Protein AF-A0A938SB78-F1 (afdb_monomer_lite)

Foldseek 3Di:
DDDPDPDDPDDDDDDPVVVVVVVVVVVVVVVVVVVCVVVVVDWPDDPPPDTDDDDDDPDPVLVVQLVVLVVQLVVLVVVCVVVLQPDQDDPVRVVVSLVSNLVSQLSNVLSVQCNDPLGLLVLLLLLVQCVNHQLLVVLVVDPDPVCCVVCVVVCLVVGRPVSNPDPNVSNVLLNVQLVVCVVPVVVLVVQQVVCPPHSLNNVVSQVVSCVVVVHDDDSSSSSSSSVSSSVVSSVVSVVSVVVVVVVDVVVPPSRD

Radius of gyration: 23.79 Å; chains: 1; bounding box: 77×47×57 Å

Secondary structure (DSSP, 8-state):
-PPP-------PPPPHHHHHHHHHHHHHHHHHHHHHHHTTSS-SEETTTEE--------GGGTHHHHHHHHHHHHHHHHHHHHHTTS---HHHHHHHHHHHHHHHHHHHHHHHHTSTTTTHHHHHHHH-TTT-HHHHHHHT-S-HHHHHHTHHHHGGGS-GGGGSS-SHHHHHHHHHHHHHHH-HHHHHHHHHHHTTSTT--HHHHHHHHHHHT-PPPHHHHHHHHHHHHHHHHHHHTTHHHHHHHHHHHHGGGG-

pLDDT: mean 88.18, std 10.15, range [37.97, 98.38]

Sequence (256 aa):
MSTPDSGSDRAPKPSRRSAWAFVLACVVLTLLVLALIATNRIRLGVPGEWVWEYLPTERWEEIWSPALALAVFLALAWFINRHVQRAAATRAETVAILVGVFFAHWLMQMNVGYLGKLGLHDFAAITITPWSNGYYADAISTPSVTRLLQRYPDLMPTLQPHSRTHPPGPILFYWSFNAFYERFPSAAEWALSALHGSSFDPAGPVAKVEEVMNYTFTPAQKAGAWTASISLPLAFGLTLFPLYYLARRLAGPLLA

Structure (mmCIF, N/CA/C/O backbone):
data_AF-A0A938SB78-F1
#
_entry.id   AF-A0A938SB78-F1
#
loop_
_atom_site.group_PDB
_atom_site.id
_atom_site.type_symbol
_atom_site.label_atom_id
_atom_site.label_alt_id
_atom_site.label_comp_id
_atom_site.label_asym_id
_atom_site.label_entity_id
_atom_site.label_seq_id
_atom_site.pdbx_PDB_ins_code
_atom_site.Cartn_x
_atom_site.Cartn_y
_atom_site.Cartn_z
_atom_site.occupancy
_atom_site.B_iso_or_equiv
_atom_site.auth_seq_id
_atom_site.auth_comp_id
_atom_site.auth_asym_id
_atom_site.auth_atom_id
_atom_site.pdbx_PDB_model_num
ATOM 1 N N . MET A 1 1 ? -56.753 18.616 13.818 1.00 57.50 1 MET A N 1
ATOM 2 C CA . MET A 1 1 ? -55.693 17.872 13.106 1.00 57.50 1 MET A CA 1
ATOM 3 C C . MET A 1 1 ? -54.730 17.334 14.146 1.00 57.50 1 MET A C 1
ATOM 5 O O . MET A 1 1 ? -53.945 18.094 14.692 1.00 57.50 1 MET A O 1
ATOM 9 N N . SER A 1 2 ? -54.887 16.065 14.505 1.00 58.38 2 SER A N 1
ATOM 10 C CA . SER A 1 2 ? -54.048 15.337 15.458 1.00 58.38 2 SER A CA 1
ATOM 11 C C . SER A 1 2 ? -52.765 14.890 14.757 1.00 58.38 2 SER A C 1
ATOM 13 O O . SER A 1 2 ? -52.820 14.184 13.753 1.00 58.38 2 SER A O 1
ATOM 15 N N . THR A 1 3 ? -51.613 15.332 15.257 1.00 59.72 3 THR A N 1
ATOM 16 C CA . THR A 1 3 ? -50.298 14.827 14.847 1.00 59.72 3 THR A CA 1
ATOM 17 C C . THR A 1 3 ? -50.208 13.338 15.184 1.00 59.72 3 THR A C 1
ATOM 19 O O . THR A 1 3 ? -50.480 12.991 16.336 1.00 59.72 3 THR A O 1
ATOM 22 N N . PRO A 1 4 ? -49.862 12.456 14.228 1.00 63.66 4 PRO A N 1
ATOM 23 C CA . PRO A 1 4 ? -49.689 11.044 14.521 1.00 63.66 4 PRO A CA 1
ATOM 24 C C . PRO A 1 4 ? -48.547 10.890 15.521 1.00 63.66 4 PRO A C 1
ATOM 26 O O . PRO A 1 4 ? -47.427 11.350 15.293 1.00 63.66 4 PRO A O 1
ATOM 29 N N . ASP A 1 5 ? -48.887 10.279 16.647 1.00 62.19 5 ASP A N 1
ATOM 30 C CA . ASP A 1 5 ? -47.976 9.891 17.706 1.00 62.19 5 ASP A CA 1
ATOM 31 C C . ASP A 1 5 ? -46.940 8.934 17.099 1.00 62.19 5 ASP A C 1
ATOM 33 O O . ASP A 1 5 ? -47.239 7.780 16.795 1.00 62.19 5 ASP A O 1
ATOM 37 N N . SER A 1 6 ? -45.724 9.423 16.833 1.00 64.12 6 SER A N 1
ATOM 38 C CA . SER A 1 6 ? -44.617 8.640 16.258 1.00 64.12 6 SER A CA 1
ATOM 39 C C . SER A 1 6 ? -43.985 7.711 17.306 1.00 64.12 6 SER A C 1
ATOM 41 O O . SER A 1 6 ? -42.761 7.573 17.402 1.00 64.12 6 SER A O 1
ATOM 43 N N . GLY A 1 7 ? -44.835 7.135 18.154 1.00 57.91 7 GLY A N 1
ATOM 44 C CA . GLY A 1 7 ? -44.499 6.315 19.295 1.00 57.91 7 GLY A CA 1
ATOM 45 C C . GLY A 1 7 ? -43.883 4.982 18.888 1.00 57.91 7 GLY A C 1
ATOM 46 O O . GLY A 1 7 ? -44.557 4.080 18.410 1.00 57.91 7 GLY A O 1
ATOM 47 N N . SER A 1 8 ? -42.614 4.825 19.254 1.00 57.72 8 SER A N 1
ATOM 48 C CA . SER A 1 8 ? -42.073 3.597 19.859 1.00 57.72 8 SER A CA 1
ATOM 49 C C . SER A 1 8 ? -41.599 2.403 19.020 1.00 57.72 8 SER A C 1
ATOM 51 O O . SER A 1 8 ? -41.111 1.460 19.635 1.00 57.72 8 SER A O 1
ATOM 53 N N . ASP A 1 9 ? -41.520 2.453 17.690 1.00 64.81 9 ASP A N 1
ATOM 54 C CA . ASP A 1 9 ? -40.852 1.376 16.918 1.00 64.81 9 ASP A CA 1
ATOM 55 C C . ASP A 1 9 ? -39.310 1.480 16.928 1.00 64.81 9 ASP A C 1
ATOM 57 O O . ASP A 1 9 ? -38.615 1.327 15.922 1.00 64.81 9 ASP A O 1
ATOM 61 N N . ARG A 1 10 ? -38.717 1.754 18.096 1.00 68.81 10 ARG A N 1
ATOM 62 C CA . ARG A 1 10 ? -37.268 1.602 18.273 1.00 68.81 10 ARG A CA 1
ATOM 63 C C . ARG A 1 10 ? -36.989 0.164 18.673 1.00 68.81 10 ARG A C 1
ATOM 65 O O . ARG A 1 10 ? -37.300 -0.236 19.792 1.00 68.81 10 ARG A O 1
ATOM 72 N N . ALA A 1 11 ? -36.365 -0.583 17.763 1.00 73.31 11 ALA A N 1
ATOM 73 C CA . ALA A 1 11 ? -35.900 -1.939 18.022 1.00 73.31 11 ALA A CA 1
ATOM 74 C C . ALA A 1 11 ? -35.170 -2.021 19.382 1.00 73.31 11 ALA A C 1
ATOM 76 O O . ALA A 1 11 ? -34.365 -1.132 19.704 1.00 73.31 11 ALA A O 1
ATOM 77 N N . PRO A 1 12 ? -35.441 -3.057 20.196 1.00 75.75 12 PRO A N 1
ATOM 78 C CA . PRO A 1 12 ? -34.839 -3.191 21.514 1.00 75.75 12 PRO A CA 1
ATOM 79 C C . PRO A 1 12 ? -33.313 -3.228 21.396 1.00 75.75 12 PRO A C 1
ATOM 81 O O . PRO A 1 12 ? -32.750 -3.975 20.593 1.00 75.75 12 PRO A O 1
ATOM 84 N N . LYS A 1 13 ? -32.627 -2.411 22.206 1.00 76.56 13 LYS A N 1
ATOM 85 C CA . LYS A 1 13 ? -31.160 -2.410 22.243 1.00 76.56 13 LYS A CA 1
ATOM 86 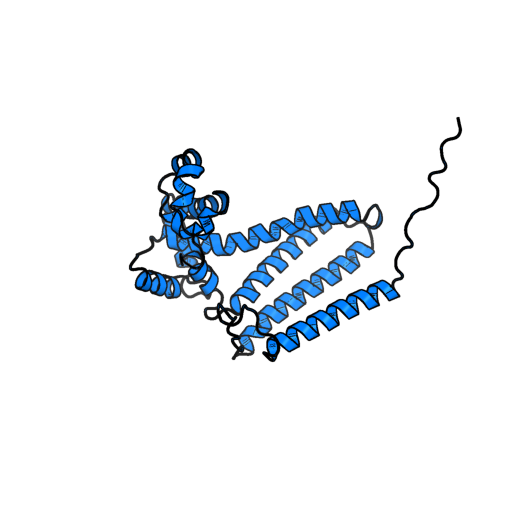C C . LYS A 1 13 ? -30.673 -3.796 22.688 1.00 76.56 13 LYS A C 1
ATOM 88 O O . LYS A 1 13 ? -31.150 -4.292 23.712 1.00 76.56 13 LYS A O 1
ATOM 93 N N . PRO A 1 14 ? -29.715 -4.417 21.978 1.00 74.56 14 PRO A N 1
ATOM 94 C CA . PRO A 1 14 ? -29.173 -5.703 22.387 1.00 74.56 14 PRO A CA 1
ATOM 95 C C . PRO A 1 14 ? -28.554 -5.597 23.783 1.00 74.56 14 PRO A C 1
ATOM 97 O O . PRO A 1 14 ? -27.869 -4.628 24.116 1.00 74.56 14 PRO A O 1
ATOM 100 N N . SER A 1 15 ? -28.792 -6.613 24.611 1.00 86.62 15 SER A N 1
ATOM 101 C CA . SER A 1 15 ? -28.192 -6.690 25.941 1.00 86.62 15 SER A CA 1
ATOM 102 C C . SER A 1 15 ? -26.659 -6.745 25.850 1.00 86.62 15 SER A C 1
ATOM 104 O O . SER A 1 15 ? -26.089 -7.314 24.917 1.00 86.62 15 SER A O 1
ATOM 106 N N . ARG A 1 16 ? -25.953 -6.233 26.867 1.00 81.62 16 ARG A N 1
ATOM 107 C CA . ARG A 1 16 ? -24.483 -6.345 26.943 1.00 81.62 16 ARG A CA 1
ATOM 108 C C . ARG A 1 16 ? -24.013 -7.805 26.843 1.00 81.62 16 ARG A C 1
ATOM 110 O O . ARG A 1 16 ? -22.972 -8.070 26.256 1.00 81.62 16 ARG A O 1
ATOM 117 N N . ARG A 1 17 ? -24.796 -8.751 27.379 1.00 86.94 17 ARG A N 1
ATOM 118 C CA . ARG A 1 17 ? -24.514 -10.194 27.310 1.00 86.94 17 ARG A CA 1
ATOM 119 C C . ARG A 1 17 ? -24.591 -10.727 25.880 1.00 86.94 17 ARG A C 1
ATOM 121 O O . ARG A 1 17 ? -23.682 -11.435 25.468 1.00 86.94 17 ARG A O 1
ATOM 128 N N . SER A 1 18 ? -25.620 -10.356 25.117 1.00 82.12 18 SER A N 1
ATOM 129 C CA . SER A 1 18 ? -25.761 -10.790 23.721 1.00 82.12 18 SER A CA 1
ATOM 130 C C . SER A 1 18 ? -24.689 -10.176 22.817 1.00 82.12 18 SER A C 1
ATOM 132 O O . SER A 1 18 ? -24.169 -10.868 21.950 1.00 82.12 18 SER A O 1
ATOM 134 N N . ALA A 1 19 ? -24.284 -8.925 23.067 1.00 76.75 19 ALA A N 1
ATOM 135 C CA . ALA A 1 19 ? -23.158 -8.309 22.363 1.00 76.75 19 ALA A CA 1
ATOM 136 C C . ALA A 1 19 ? -21.832 -9.053 22.622 1.00 76.75 19 ALA A C 1
ATOM 138 O O . ALA A 1 19 ? -21.102 -9.354 21.682 1.00 76.75 19 ALA A O 1
ATOM 139 N N . TRP A 1 20 ? -21.536 -9.412 23.878 1.00 83.06 20 TRP A N 1
ATOM 140 C CA . TRP A 1 20 ? -20.334 -10.189 24.206 1.00 83.06 20 TRP A CA 1
ATOM 141 C C . TRP A 1 20 ? -20.373 -11.618 23.675 1.00 83.06 20 TRP A C 1
ATOM 143 O O . TRP A 1 20 ? -19.354 -12.099 23.191 1.00 83.06 20 TRP A O 1
ATOM 153 N N . ALA A 1 21 ? -21.527 -12.285 23.734 1.00 88.06 21 ALA A N 1
ATOM 154 C CA . ALA A 1 21 ? -21.695 -13.612 23.151 1.00 88.06 21 ALA A CA 1
ATOM 155 C C . ALA A 1 21 ? -21.428 -13.589 21.639 1.00 88.06 21 ALA A C 1
ATOM 157 O O . ALA A 1 21 ? -20.733 -14.461 21.129 1.00 88.06 21 ALA A O 1
ATOM 158 N N . PHE A 1 22 ? -21.910 -12.554 20.944 1.00 81.06 22 PHE A N 1
ATOM 159 C CA . PHE A 1 22 ? -21.632 -12.351 19.526 1.00 81.06 22 PHE A CA 1
ATOM 160 C C . PHE A 1 22 ? -20.138 -12.129 19.253 1.00 81.06 22 PHE A C 1
ATOM 162 O O . PHE A 1 22 ? -19.564 -12.820 18.418 1.00 81.06 22 PHE A O 1
ATOM 169 N N . VAL A 1 23 ? -19.480 -11.224 19.989 1.00 81.94 23 VAL A N 1
ATOM 170 C CA . VAL A 1 23 ? -18.033 -10.981 19.837 1.00 81.94 23 VAL A CA 1
ATOM 171 C C . VAL A 1 23 ? -17.229 -12.255 20.098 1.00 81.94 23 VAL A C 1
ATOM 173 O O . VAL A 1 23 ? -16.351 -12.591 19.307 1.00 81.94 23 VAL A O 1
ATOM 176 N N . LEU A 1 24 ? -17.545 -12.991 21.167 1.00 88.12 24 LEU A N 1
ATOM 177 C CA . LEU A 1 24 ? -16.888 -14.256 21.486 1.00 88.12 24 LEU A CA 1
ATOM 178 C C . LEU A 1 24 ? -17.090 -15.286 20.371 1.00 88.12 24 LEU A C 1
ATOM 180 O O . LEU A 1 24 ? -16.124 -15.926 19.967 1.00 88.12 24 LEU A O 1
ATOM 184 N N . ALA A 1 25 ? -18.309 -15.414 19.841 1.00 90.31 25 ALA A N 1
ATOM 185 C CA . ALA A 1 25 ? -18.594 -16.306 18.722 1.00 90.31 25 ALA A CA 1
ATOM 186 C C . ALA A 1 25 ? -17.764 -15.938 17.480 1.00 90.31 25 ALA A C 1
ATOM 188 O O . ALA A 1 25 ? -17.157 -16.820 16.878 1.00 90.31 25 ALA A O 1
ATOM 189 N N . CYS A 1 26 ? -17.660 -14.648 17.142 1.00 85.25 26 CYS A N 1
ATOM 190 C CA . CYS A 1 26 ? -16.823 -14.170 16.039 1.00 85.25 26 CYS A CA 1
ATOM 191 C C . CYS A 1 26 ? -15.337 -14.484 16.258 1.00 85.25 26 CYS A C 1
ATOM 193 O O . CYS A 1 26 ? -14.670 -14.949 15.334 1.00 85.25 26 CYS A O 1
ATOM 195 N N . VAL A 1 27 ? -14.814 -14.270 17.470 1.00 86.81 27 VAL A N 1
ATOM 196 C CA . VAL A 1 27 ? -13.419 -14.592 17.816 1.00 86.81 27 VAL A CA 1
ATOM 197 C C . VAL A 1 27 ? -13.164 -16.093 17.698 1.00 86.81 27 VAL A C 1
ATOM 199 O O . VAL A 1 27 ? -12.221 -16.493 17.023 1.00 86.81 27 VAL A O 1
ATOM 202 N N . VAL A 1 28 ? -14.016 -16.928 18.298 1.00 92.19 28 VAL A N 1
ATOM 203 C CA . VAL A 1 28 ? -13.878 -18.392 18.250 1.00 92.19 28 VAL A CA 1
ATOM 204 C C . VAL A 1 28 ? -13.944 -18.898 16.813 1.00 92.19 28 VAL A C 1
ATOM 206 O O . VAL A 1 28 ? -13.098 -19.693 16.414 1.00 92.19 28 VAL A O 1
ATOM 209 N N . LEU A 1 29 ? -14.899 -18.411 16.017 1.00 94.25 29 LEU A N 1
ATOM 210 C CA . LEU A 1 29 ? -15.022 -18.789 14.612 1.00 94.25 29 LEU A CA 1
ATOM 211 C C . LEU A 1 29 ? -13.786 -18.375 13.807 1.00 94.25 29 LEU A C 1
ATOM 213 O O . LEU A 1 29 ? -13.280 -19.165 13.016 1.00 94.25 29 LEU A O 1
ATOM 217 N N . THR A 1 30 ? -13.265 -17.170 14.044 1.00 89.31 30 THR A N 1
ATOM 218 C CA . THR A 1 30 ? -12.046 -16.683 13.384 1.00 89.31 30 THR A CA 1
ATOM 219 C C . THR A 1 30 ? -10.853 -17.568 13.733 1.00 89.31 30 THR A C 1
ATOM 221 O O . THR A 1 30 ? -10.153 -18.031 12.838 1.00 89.31 30 THR A O 1
ATOM 224 N N . LEU A 1 31 ? -10.650 -17.871 15.019 1.00 91.31 31 LEU A N 1
ATOM 225 C CA . LEU A 1 31 ? -9.573 -18.752 15.474 1.00 91.31 31 LEU A CA 1
ATOM 226 C C . LEU A 1 31 ? -9.713 -20.172 14.918 1.00 91.31 31 LEU A C 1
ATOM 228 O O . LEU A 1 31 ? -8.712 -20.769 14.536 1.00 91.31 31 LEU A O 1
ATOM 232 N N . LEU A 1 32 ? -10.937 -20.698 14.824 1.00 95.31 32 LEU A N 1
ATOM 233 C CA . LEU A 1 32 ? -11.198 -22.001 14.218 1.00 95.31 32 LEU A CA 1
ATOM 234 C C . LEU A 1 32 ? -10.815 -22.008 12.734 1.00 95.31 32 LEU A C 1
ATOM 236 O O . LEU A 1 32 ? -10.105 -22.908 12.297 1.00 95.31 32 LEU A O 1
ATOM 240 N N . VAL A 1 33 ? -11.236 -20.999 11.966 1.00 92.75 33 VAL A N 1
ATOM 241 C CA . VAL A 1 33 ? -10.873 -20.871 10.546 1.00 92.75 33 VAL A CA 1
ATOM 242 C C . VAL A 1 33 ? -9.358 -20.756 10.384 1.00 92.75 33 VAL A C 1
ATOM 244 O O . VAL A 1 33 ? -8.777 -21.480 9.578 1.00 92.75 33 VAL A O 1
ATOM 247 N N . LEU A 1 34 ? -8.701 -19.917 11.189 1.00 89.12 34 LEU A N 1
ATOM 248 C CA . LEU A 1 34 ? -7.244 -19.777 11.171 1.00 89.12 34 LEU A CA 1
ATOM 249 C C . LEU A 1 34 ? -6.539 -21.090 11.525 1.00 89.12 34 LEU A C 1
ATOM 251 O O . LEU A 1 34 ? -5.574 -21.446 10.860 1.00 89.12 34 LEU A O 1
ATOM 255 N N . ALA A 1 35 ? -7.032 -21.847 12.507 1.00 90.62 35 ALA A N 1
ATOM 256 C CA . ALA A 1 35 ? -6.478 -23.152 12.862 1.00 90.62 35 ALA A CA 1
ATOM 257 C C . ALA A 1 35 ? -6.651 -24.181 11.733 1.00 90.62 35 ALA A C 1
ATOM 259 O O . ALA A 1 35 ? -5.734 -24.951 11.452 1.00 90.62 35 ALA A O 1
ATOM 260 N N . LEU A 1 36 ? -7.799 -24.187 11.049 1.00 93.25 36 LEU A N 1
ATOM 261 C CA . LEU A 1 36 ? -8.044 -25.067 9.901 1.00 93.25 36 LEU A CA 1
ATOM 262 C C . LEU A 1 36 ? -7.136 -24.729 8.710 1.00 93.25 36 LEU A C 1
ATOM 264 O O . LEU A 1 36 ? -6.655 -25.640 8.036 1.00 93.25 36 LEU A O 1
ATOM 268 N N . ILE A 1 37 ? -6.867 -23.441 8.482 1.00 90.38 37 ILE A N 1
ATOM 269 C CA . ILE A 1 37 ? -5.906 -22.969 7.476 1.00 90.38 37 ILE A CA 1
ATOM 270 C C . ILE A 1 37 ? -4.478 -23.360 7.886 1.00 90.38 37 ILE A C 1
ATOM 272 O O . ILE A 1 37 ? -3.770 -23.995 7.111 1.00 90.38 37 ILE A O 1
ATOM 276 N N . ALA A 1 38 ? -4.074 -23.061 9.123 1.00 85.69 38 ALA A N 1
ATOM 277 C CA . ALA A 1 38 ? -2.732 -23.339 9.640 1.00 85.69 38 ALA A CA 1
ATOM 278 C C . ALA A 1 38 ? -2.396 -24.840 9.671 1.00 85.69 38 ALA A C 1
ATOM 280 O O . ALA A 1 38 ? -1.244 -25.226 9.510 1.00 85.69 38 ALA A O 1
ATOM 281 N N . THR A 1 39 ? -3.403 -25.701 9.842 1.00 89.06 39 THR A N 1
ATOM 282 C CA . THR A 1 39 ? -3.252 -27.167 9.797 1.00 89.06 39 THR A CA 1
ATOM 283 C C . THR A 1 39 ? -3.460 -27.757 8.399 1.00 89.06 39 THR A C 1
ATOM 285 O O . THR A 1 39 ? -3.534 -28.979 8.258 1.00 89.06 39 THR A O 1
ATOM 288 N N . ASN A 1 40 ? -3.562 -26.914 7.362 1.00 88.06 40 ASN A N 1
ATOM 289 C CA . ASN A 1 40 ? -3.762 -27.308 5.964 1.00 88.06 40 ASN A CA 1
ATOM 290 C C . ASN A 1 40 ? -5.004 -28.204 5.750 1.00 88.06 40 ASN A C 1
ATOM 292 O O . ASN A 1 40 ? -5.067 -28.996 4.807 1.00 88.06 40 ASN A O 1
ATOM 296 N N . ARG A 1 41 ? -5.996 -28.111 6.649 1.00 91.94 41 ARG A N 1
ATOM 297 C CA . ARG A 1 41 ? -7.292 -28.803 6.537 1.00 91.94 41 ARG A CA 1
ATOM 298 C C . ARG A 1 41 ? -8.205 -28.094 5.551 1.00 91.94 41 ARG A C 1
ATOM 300 O O . ARG A 1 41 ? -9.005 -28.743 4.886 1.00 91.94 41 ARG A O 1
ATOM 307 N N . ILE A 1 42 ? -8.052 -26.777 5.450 1.00 90.75 42 ILE A N 1
ATOM 308 C CA . ILE A 1 42 ? -8.628 -25.955 4.394 1.00 90.75 42 ILE A CA 1
ATOM 309 C C . ILE A 1 42 ? -7.467 -25.362 3.612 1.00 90.75 42 ILE A C 1
ATOM 311 O O . ILE A 1 42 ? -6.658 -24.630 4.174 1.00 90.75 42 ILE A O 1
ATOM 315 N N . ARG A 1 43 ? -7.412 -25.679 2.318 1.00 90.50 43 ARG A N 1
ATOM 316 C CA . ARG A 1 43 ? -6.505 -25.041 1.367 1.00 90.50 43 ARG A CA 1
ATOM 317 C C . ARG A 1 43 ? -7.198 -23.835 0.762 1.00 90.50 43 ARG A C 1
ATOM 319 O O . ARG A 1 43 ? -8.306 -23.955 0.248 1.00 90.50 43 ARG A O 1
ATOM 326 N N . LEU A 1 44 ? -6.549 -22.681 0.820 1.00 90.19 44 LEU A N 1
ATOM 327 C CA . LEU A 1 44 ? -7.031 -21.485 0.145 1.00 90.19 44 LEU A CA 1
ATOM 328 C C . LEU A 1 44 ? -6.711 -21.619 -1.347 1.00 90.19 44 LEU A C 1
ATOM 330 O O . LEU A 1 44 ? -5.543 -21.676 -1.724 1.00 90.19 44 LEU A O 1
ATOM 334 N N . GLY A 1 45 ? -7.741 -21.685 -2.184 1.00 91.38 45 GLY A N 1
ATOM 335 C CA . GLY A 1 45 ? -7.601 -21.745 -3.636 1.00 91.38 45 GLY A CA 1
ATOM 336 C C . GLY A 1 45 ? -8.637 -22.624 -4.316 1.00 91.38 45 GLY A C 1
ATOM 337 O O . GLY A 1 45 ? -9.570 -23.115 -3.680 1.00 91.38 45 GLY A O 1
ATOM 338 N N . VAL A 1 46 ? -8.460 -22.806 -5.619 1.00 92.50 46 VAL A N 1
ATOM 339 C CA . VAL A 1 46 ? -9.290 -23.655 -6.474 1.00 92.50 46 VAL A CA 1
ATOM 340 C C . VAL A 1 46 ? -8.454 -24.878 -6.872 1.00 92.50 46 VAL A C 1
ATOM 342 O O . VAL A 1 46 ? -7.499 -24.739 -7.643 1.00 92.50 46 VAL A O 1
ATOM 345 N N . PRO A 1 47 ? -8.751 -26.081 -6.335 1.00 92.06 47 PRO A N 1
ATOM 346 C CA . PRO A 1 47 ? -8.000 -27.291 -6.657 1.00 92.06 47 PRO A CA 1
ATOM 347 C C . PRO A 1 47 ? -7.945 -27.546 -8.167 1.00 92.06 47 PRO A C 1
ATOM 349 O O . PRO A 1 47 ? -8.979 -27.594 -8.826 1.00 92.06 47 PRO A O 1
ATOM 352 N N . GLY A 1 48 ? -6.736 -27.728 -8.700 1.00 92.06 48 GLY A N 1
ATOM 353 C CA . GLY A 1 48 ? -6.500 -27.906 -10.137 1.00 92.06 48 GLY A CA 1
ATOM 354 C C . GLY A 1 48 ? -6.205 -26.614 -10.906 1.00 92.06 48 GLY A C 1
ATOM 355 O O . GLY A 1 48 ? -5.694 -26.703 -12.017 1.00 92.06 48 GLY A O 1
ATOM 356 N N . GLU A 1 49 ? -6.440 -25.438 -10.315 1.00 93.50 49 GLU A N 1
ATOM 357 C CA . GLU A 1 49 ? -6.082 -24.143 -10.912 1.00 93.50 49 GLU A CA 1
ATOM 358 C C . GLU A 1 49 ? -4.949 -23.467 -10.135 1.00 93.50 49 GLU A C 1
ATOM 360 O O . GLU A 1 49 ? -3.840 -23.314 -10.642 1.00 93.50 49 GLU A O 1
ATOM 365 N N . TRP A 1 50 ? -5.208 -23.087 -8.883 1.00 90.88 50 TRP A N 1
ATOM 366 C CA . TRP A 1 50 ? -4.241 -22.414 -8.021 1.00 90.88 50 TRP A CA 1
ATOM 367 C C . TRP A 1 50 ? -4.542 -22.711 -6.554 1.00 90.88 50 TRP A C 1
ATOM 369 O O . TRP A 1 50 ? -5.696 -22.769 -6.134 1.00 90.88 50 TRP A O 1
ATOM 379 N N . VAL A 1 51 ? -3.496 -22.897 -5.753 1.00 92.81 51 VAL A N 1
ATOM 380 C CA . VAL A 1 51 ? -3.599 -23.105 -4.306 1.00 92.81 51 VAL A CA 1
ATOM 381 C C . VAL A 1 51 ? -2.486 -22.313 -3.636 1.00 92.81 51 VAL A C 1
ATOM 383 O O . VAL A 1 51 ? -1.347 -22.359 -4.099 1.00 92.81 51 VAL A O 1
ATOM 386 N N . TRP A 1 52 ? -2.804 -21.592 -2.560 1.00 87.12 52 TRP A N 1
ATOM 387 C CA . TRP A 1 52 ? -1.792 -20.905 -1.762 1.00 87.12 52 TRP A CA 1
ATOM 388 C C . TRP A 1 52 ? -0.814 -21.915 -1.168 1.00 87.12 52 TRP A C 1
ATOM 390 O O . TRP A 1 52 ? -1.205 -22.873 -0.498 1.00 87.12 52 TRP A O 1
ATOM 400 N N . GLU A 1 53 ? 0.471 -21.668 -1.391 1.00 84.62 53 GLU A N 1
ATOM 401 C CA . GLU A 1 53 ? 1.536 -22.352 -0.677 1.00 84.62 53 GLU A CA 1
ATOM 402 C C . GLU A 1 53 ? 1.593 -21.805 0.756 1.00 84.62 53 GLU A C 1
ATOM 404 O O . GLU A 1 53 ? 1.755 -20.601 0.965 1.00 84.62 53 GLU A O 1
ATOM 409 N N . TYR A 1 54 ? 1.438 -22.682 1.749 1.00 82.56 54 TYR A N 1
ATOM 410 C CA . TYR A 1 54 ? 1.636 -22.311 3.146 1.00 82.56 54 TYR A CA 1
ATOM 411 C C . TYR A 1 54 ? 3.116 -22.369 3.473 1.00 82.56 54 TYR A C 1
ATOM 413 O O . TYR A 1 54 ? 3.723 -23.438 3.450 1.00 82.56 54 TYR A O 1
ATOM 421 N N . LEU A 1 55 ? 3.675 -21.211 3.792 1.00 78.06 55 LEU A N 1
ATOM 422 C CA . LEU A 1 55 ? 5.075 -21.066 4.148 1.00 78.06 55 LEU A CA 1
ATOM 423 C C . LEU A 1 55 ? 5.146 -20.979 5.667 1.00 78.06 55 LEU A C 1
ATOM 425 O O . LEU A 1 55 ? 4.697 -19.975 6.228 1.00 78.06 55 LEU A O 1
ATOM 429 N N . PRO A 1 56 ? 5.614 -22.031 6.355 1.00 77.38 56 PRO A N 1
ATOM 430 C CA . PRO A 1 56 ? 5.810 -21.939 7.787 1.00 77.38 56 PRO A CA 1
ATOM 431 C C . PRO A 1 56 ? 6.870 -20.875 8.066 1.00 77.38 56 PRO A C 1
ATOM 433 O O . PRO A 1 56 ? 7.916 -20.839 7.425 1.00 77.38 56 PRO A O 1
ATOM 436 N N . THR A 1 57 ? 6.591 -20.008 9.032 1.00 75.56 57 THR A N 1
ATOM 437 C CA . THR A 1 57 ? 7.590 -19.087 9.566 1.00 75.56 57 THR A CA 1
ATOM 438 C C . THR A 1 57 ? 8.647 -19.917 10.292 1.00 75.56 57 THR A C 1
ATOM 440 O O . THR A 1 57 ? 8.330 -20.599 11.269 1.00 75.56 57 THR A O 1
ATOM 443 N N . GLU A 1 58 ? 9.888 -19.912 9.810 1.00 78.12 58 GLU A N 1
ATOM 444 C CA . GLU A 1 58 ? 10.960 -20.735 10.392 1.00 78.12 58 GLU A CA 1
ATOM 445 C C . GLU A 1 58 ? 11.578 -20.083 11.636 1.00 78.12 58 GLU A C 1
ATOM 447 O O . GLU A 1 58 ? 12.211 -20.754 12.454 1.00 78.12 58 GLU A O 1
ATOM 452 N N . ARG A 1 59 ? 11.378 -18.770 11.799 1.00 81.06 59 ARG A N 1
ATOM 453 C CA . ARG A 1 59 ? 12.055 -17.950 12.802 1.00 81.06 59 ARG A CA 1
ATOM 454 C C . ARG A 1 59 ? 11.054 -17.215 13.679 1.00 81.06 59 ARG A C 1
ATOM 456 O O . ARG A 1 59 ? 10.166 -16.518 13.194 1.00 81.06 59 ARG A O 1
ATOM 463 N N . TRP A 1 60 ? 11.218 -17.317 14.996 1.00 81.31 60 TRP A N 1
ATOM 464 C CA . TRP A 1 60 ? 10.371 -16.580 15.942 1.00 81.31 60 TRP A CA 1
ATOM 465 C C . TRP A 1 60 ? 10.555 -15.058 15.779 1.00 81.31 60 TRP A C 1
ATOM 467 O O . TRP A 1 60 ? 9.634 -14.277 16.032 1.00 81.31 60 TRP A O 1
ATOM 477 N N . GLU A 1 61 ? 11.740 -14.656 15.307 1.00 78.88 61 GLU A N 1
ATOM 478 C CA . GLU A 1 61 ? 12.140 -13.282 15.019 1.00 78.88 61 GLU A CA 1
ATOM 479 C C . GLU A 1 61 ? 11.237 -12.604 13.977 1.00 78.88 61 GLU A C 1
ATOM 481 O O . GLU A 1 61 ? 11.146 -11.381 13.950 1.00 78.88 61 GLU A O 1
ATOM 486 N N . GLU A 1 62 ? 10.544 -13.382 13.147 1.00 80.50 62 GLU A N 1
ATOM 487 C CA . GLU A 1 62 ? 9.617 -12.874 12.134 1.00 80.50 62 GLU A CA 1
ATOM 488 C C . GLU A 1 62 ? 8.222 -12.603 12.722 1.00 80.50 62 GLU A C 1
ATOM 490 O O . GLU A 1 62 ? 7.477 -11.781 12.201 1.00 80.50 62 GLU A O 1
ATOM 495 N N . ILE A 1 63 ? 7.869 -13.242 13.844 1.00 84.88 63 ILE A N 1
ATOM 496 C CA . ILE A 1 63 ? 6.516 -13.193 14.424 1.00 84.88 63 ILE A CA 1
ATOM 497 C C . ILE A 1 63 ? 6.371 -12.061 15.443 1.00 84.88 63 ILE A C 1
ATOM 499 O O . ILE A 1 63 ? 5.304 -11.448 15.548 1.00 84.88 63 ILE A O 1
ATOM 503 N N . TRP A 1 64 ? 7.412 -11.783 16.232 1.00 86.75 64 TRP A N 1
ATOM 504 C CA . TRP A 1 64 ? 7.280 -10.861 17.364 1.00 86.75 64 TRP A CA 1
ATOM 505 C C . TRP A 1 64 ? 6.987 -9.426 16.942 1.00 86.75 64 TRP A C 1
ATOM 507 O O . TRP A 1 64 ? 6.276 -8.734 17.667 1.00 86.75 64 TRP A O 1
ATOM 517 N N . SER A 1 65 ? 7.488 -8.975 15.789 1.00 85.50 65 SER A N 1
ATOM 518 C CA . SER A 1 65 ? 7.261 -7.614 15.307 1.00 85.50 65 SER A CA 1
ATOM 519 C C . SER A 1 65 ? 5.807 -7.403 14.837 1.00 85.50 65 SER A C 1
ATOM 521 O O . SER A 1 65 ? 5.166 -6.487 15.368 1.00 85.50 65 SER A O 1
ATOM 523 N N . PRO A 1 66 ? 5.183 -8.281 14.016 1.00 86.25 66 PRO A N 1
ATOM 524 C CA . PRO A 1 66 ? 3.733 -8.281 13.805 1.00 86.25 66 PRO A CA 1
ATOM 525 C C . PRO A 1 66 ? 2.920 -8.436 15.089 1.00 86.25 66 PRO A C 1
ATOM 527 O O . PRO A 1 66 ? 1.923 -7.735 15.271 1.00 86.25 66 PRO A O 1
ATOM 530 N N . ALA A 1 67 ? 3.333 -9.320 16.002 1.00 88.06 67 ALA A N 1
ATOM 531 C CA . ALA A 1 67 ? 2.626 -9.524 17.264 1.00 88.06 67 ALA A CA 1
ATOM 532 C C . ALA A 1 67 ? 2.654 -8.263 18.142 1.00 88.06 67 ALA A C 1
ATOM 534 O O . ALA A 1 67 ? 1.637 -7.892 18.731 1.00 88.06 67 ALA A O 1
ATOM 535 N N . LEU A 1 68 ? 3.789 -7.563 18.190 1.00 88.06 68 LEU A N 1
ATOM 536 C CA . LEU A 1 68 ? 3.934 -6.288 18.884 1.00 88.06 68 LEU A CA 1
ATOM 537 C C . LEU A 1 68 ? 3.099 -5.196 18.211 1.00 88.06 68 LEU A C 1
ATOM 539 O O . LEU A 1 68 ? 2.383 -4.474 18.904 1.00 88.06 68 LEU A O 1
ATOM 543 N N . ALA A 1 69 ? 3.127 -5.100 16.878 1.00 87.56 69 ALA A N 1
ATOM 544 C CA . ALA A 1 69 ? 2.283 -4.167 16.134 1.00 87.56 69 ALA A CA 1
ATOM 545 C C . ALA A 1 69 ? 0.792 -4.410 16.428 1.00 87.56 69 ALA A C 1
ATOM 547 O O . ALA A 1 69 ? 0.035 -3.458 16.633 1.00 87.56 69 ALA A O 1
ATOM 548 N N . LEU A 1 70 ? 0.375 -5.677 16.535 1.00 87.25 70 LEU A N 1
ATOM 549 C CA . LEU A 1 70 ? -0.987 -6.059 16.915 1.00 87.25 70 LEU A CA 1
ATOM 550 C C . LEU A 1 70 ? -1.309 -5.675 18.348 1.00 87.25 70 LEU A C 1
ATOM 552 O O . LEU A 1 70 ? -2.358 -5.082 18.591 1.00 87.25 70 LEU A O 1
ATOM 556 N N . ALA A 1 71 ? -0.411 -5.954 19.287 1.00 88.06 71 ALA A N 1
ATOM 557 C CA . ALA A 1 71 ? -0.585 -5.563 20.678 1.00 88.06 71 ALA A CA 1
ATOM 558 C C . ALA A 1 71 ? -0.741 -4.040 20.819 1.00 88.06 71 ALA A C 1
ATOM 560 O O . ALA A 1 71 ? -1.651 -3.587 21.511 1.00 88.06 71 ALA A O 1
ATOM 561 N N . VAL A 1 72 ? 0.079 -3.249 20.116 1.00 87.19 72 VAL A N 1
ATOM 562 C CA . VAL A 1 72 ? -0.020 -1.780 20.089 1.00 87.19 72 VAL A CA 1
ATOM 563 C C . VAL A 1 72 ? -1.349 -1.332 19.483 1.00 87.19 72 VAL A C 1
ATOM 565 O O . VAL A 1 72 ? -2.029 -0.485 20.063 1.00 87.19 72 VAL A O 1
ATOM 568 N N . PHE A 1 73 ? -1.763 -1.923 18.359 1.00 85.88 73 PHE A N 1
ATOM 569 C CA . PHE A 1 73 ? -3.039 -1.606 17.719 1.00 85.88 73 PHE A CA 1
ATOM 570 C C . PHE A 1 73 ? -4.235 -1.907 18.639 1.00 85.88 73 PHE A C 1
ATOM 572 O O . PHE A 1 73 ? -5.130 -1.075 18.795 1.00 85.88 73 PHE A O 1
ATOM 579 N N . LEU A 1 74 ? -4.233 -3.064 19.306 1.00 86.31 74 LEU A N 1
ATOM 580 C CA . LEU A 1 74 ? -5.279 -3.464 20.250 1.00 86.31 74 LEU A CA 1
ATOM 581 C C . LEU A 1 74 ? -5.280 -2.601 21.514 1.00 86.31 74 LEU A C 1
ATOM 583 O O . LEU A 1 74 ? -6.350 -2.216 21.988 1.00 86.31 74 LEU A O 1
ATOM 587 N N . ALA A 1 75 ? -4.105 -2.260 22.047 1.00 87.25 75 ALA A N 1
ATOM 588 C CA . ALA A 1 75 ? -3.978 -1.357 23.186 1.00 87.25 75 ALA A CA 1
ATOM 589 C C . ALA A 1 75 ? -4.527 0.034 22.850 1.00 87.25 75 ALA A C 1
ATOM 591 O O . ALA A 1 75 ? -5.268 0.611 23.648 1.00 87.25 75 ALA A O 1
ATOM 592 N N . LEU A 1 76 ? -4.233 0.541 21.649 1.00 85.56 76 LEU A N 1
ATOM 593 C CA . LEU A 1 76 ? -4.764 1.807 21.160 1.00 85.56 76 LEU A CA 1
ATOM 594 C C . LEU A 1 76 ? -6.288 1.741 20.994 1.00 85.56 76 LEU A C 1
ATOM 596 O O . LEU A 1 76 ? -6.990 2.617 21.491 1.00 85.56 76 LEU A O 1
ATOM 600 N N . ALA A 1 77 ? -6.821 0.680 20.385 1.00 83.31 77 ALA A N 1
ATOM 601 C CA . ALA A 1 77 ? -8.264 0.479 20.258 1.00 83.31 77 ALA A CA 1
ATOM 602 C C . ALA A 1 77 ? -8.964 0.408 21.628 1.00 83.31 77 ALA A C 1
ATOM 604 O O . ALA A 1 77 ? -10.011 1.029 21.831 1.00 83.31 77 ALA A O 1
ATOM 605 N N . TRP A 1 78 ? -8.372 -0.299 22.595 1.00 84.25 78 TRP A N 1
ATOM 606 C CA . TRP A 1 78 ? -8.874 -0.372 23.968 1.00 84.25 78 TRP A CA 1
ATOM 607 C C . TRP A 1 78 ? -8.846 0.992 24.664 1.00 84.25 78 TRP A C 1
ATOM 609 O O . TRP A 1 78 ? -9.838 1.390 25.282 1.00 84.25 78 TRP A O 1
ATOM 619 N N . PHE A 1 79 ? -7.738 1.726 24.532 1.00 84.19 79 PHE A N 1
ATOM 620 C CA . PHE A 1 79 ? -7.573 3.068 25.084 1.00 84.19 79 PHE A CA 1
ATOM 621 C C . PHE A 1 79 ? -8.610 4.036 24.508 1.00 84.19 79 PHE A C 1
ATOM 623 O O . PHE A 1 79 ? -9.298 4.715 25.270 1.00 84.19 79 PHE A O 1
ATOM 630 N N . ILE A 1 80 ? -8.794 4.032 23.183 1.00 82.31 80 ILE A N 1
ATOM 631 C CA . ILE A 1 80 ? -9.804 4.833 22.483 1.00 82.31 80 ILE A CA 1
ATOM 632 C C . ILE A 1 80 ? -11.191 4.483 22.992 1.00 82.31 80 ILE A C 1
ATOM 634 O O . ILE A 1 80 ? -11.927 5.375 23.396 1.00 82.31 80 ILE A O 1
ATOM 638 N N . ASN A 1 81 ? -11.544 3.198 23.040 1.00 79.31 81 ASN A N 1
ATOM 639 C CA . ASN A 1 81 ? -12.850 2.772 23.527 1.00 79.31 81 ASN A CA 1
ATOM 640 C C . ASN A 1 81 ? -13.099 3.243 24.971 1.00 79.31 81 ASN A C 1
ATOM 642 O O . ASN A 1 81 ? -14.185 3.716 25.289 1.00 79.31 81 ASN A O 1
ATOM 646 N N . ARG A 1 82 ? -12.088 3.183 25.845 1.00 80.38 82 ARG A N 1
ATOM 647 C CA . ARG A 1 82 ? -12.198 3.668 27.228 1.00 80.38 82 ARG A CA 1
ATOM 648 C C . ARG A 1 82 ? -12.336 5.190 27.309 1.00 80.38 82 ARG A C 1
ATOM 650 O O . ARG A 1 82 ? -13.101 5.667 28.142 1.00 80.38 82 ARG A O 1
ATOM 657 N N . HIS A 1 83 ? -11.595 5.941 26.496 1.00 74.12 83 HIS A N 1
ATOM 658 C CA . HIS A 1 83 ? -11.638 7.406 26.489 1.00 74.12 83 HIS A CA 1
ATOM 659 C C . HIS A 1 83 ? -12.930 7.942 25.878 1.00 74.12 83 HIS A C 1
ATOM 661 O O . HIS A 1 83 ? -13.595 8.775 26.486 1.00 74.12 83 HIS A O 1
ATOM 667 N N . VAL A 1 84 ? -13.328 7.399 24.732 1.00 70.00 84 VAL A N 1
ATOM 668 C CA . VAL A 1 84 ? -14.554 7.765 24.019 1.00 70.00 84 VAL A CA 1
ATOM 669 C C . VAL A 1 84 ? -15.803 7.471 24.858 1.00 70.00 84 VAL A C 1
ATOM 671 O O . VAL A 1 84 ? -16.764 8.227 24.806 1.00 70.00 84 VAL A O 1
ATOM 674 N N . GLN A 1 85 ? -15.789 6.420 25.685 1.00 68.81 85 GLN A N 1
ATOM 675 C CA . GLN A 1 85 ? -16.899 6.125 26.600 1.00 68.81 85 GLN A CA 1
ATOM 676 C C . GLN A 1 85 ? -16.981 7.052 27.825 1.00 68.81 85 GLN A C 1
ATOM 678 O O . GLN A 1 85 ? -17.976 6.994 28.545 1.00 68.81 85 GLN A O 1
ATOM 683 N N . ARG A 1 86 ? -15.951 7.856 28.124 1.00 67.12 86 ARG A N 1
ATOM 684 C CA . ARG A 1 86 ? -15.872 8.613 29.386 1.00 67.12 86 ARG A CA 1
ATOM 685 C C . ARG A 1 86 ? -16.352 10.061 29.305 1.00 67.12 86 ARG A C 1
ATOM 687 O O . ARG A 1 86 ? -16.785 10.558 30.337 1.00 67.12 86 ARG A O 1
ATOM 694 N N . ALA A 1 87 ? -16.289 10.719 28.149 1.00 60.12 87 ALA A N 1
ATOM 695 C CA . ALA A 1 87 ? -16.814 12.069 27.898 1.00 60.12 87 ALA A CA 1
ATOM 696 C C . ALA A 1 87 ? -16.550 12.470 26.434 1.00 60.12 87 ALA A C 1
ATOM 698 O O . ALA A 1 87 ? -15.773 11.808 25.743 1.00 60.12 87 ALA A O 1
ATOM 699 N N . ALA A 1 88 ? -17.152 13.581 25.995 1.00 71.69 88 ALA A N 1
ATOM 700 C CA . ALA A 1 88 ? -16.904 14.231 24.711 1.00 71.69 88 ALA A CA 1
ATOM 701 C C . ALA A 1 88 ? -15.406 14.520 24.509 1.00 71.69 88 ALA A C 1
ATOM 703 O O . ALA A 1 88 ? -14.883 15.514 25.016 1.00 71.69 88 ALA A O 1
ATOM 704 N N . ALA A 1 89 ? -14.712 13.646 23.775 1.00 77.56 89 ALA A N 1
ATOM 705 C CA . ALA A 1 89 ? -13.331 13.886 23.382 1.00 77.56 89 ALA A CA 1
ATOM 706 C C . ALA A 1 89 ? -13.243 15.245 22.679 1.00 77.56 89 ALA A C 1
ATOM 708 O O . ALA A 1 89 ? -14.024 15.551 21.769 1.00 77.56 89 ALA A O 1
ATOM 709 N N . THR A 1 90 ? -12.280 16.067 23.081 1.00 86.69 90 THR A N 1
ATOM 710 C CA . THR A 1 90 ? -12.011 17.328 22.400 1.00 86.69 90 THR A CA 1
ATOM 711 C C . THR A 1 90 ? -11.662 17.062 20.934 1.00 86.69 90 THR A C 1
ATOM 713 O O . THR A 1 90 ? -11.237 15.969 20.534 1.00 86.69 90 THR A O 1
ATOM 716 N N . ARG A 1 91 ? -11.804 18.087 20.087 1.00 86.56 91 ARG A N 1
ATOM 717 C CA . ARG A 1 91 ? -11.393 17.989 18.679 1.00 86.56 91 ARG A CA 1
ATOM 718 C C . ARG A 1 91 ? -9.915 17.600 18.551 1.00 86.56 91 ARG A C 1
ATOM 720 O O . ARG A 1 91 ? -9.583 16.812 17.673 1.00 86.56 91 ARG A O 1
ATOM 727 N N . ALA A 1 92 ? -9.055 18.127 19.424 1.00 89.25 92 ALA A N 1
ATOM 728 C CA . ALA A 1 92 ? -7.628 17.823 19.430 1.00 89.25 92 ALA A CA 1
ATOM 729 C C . ALA A 1 92 ? -7.358 16.353 19.786 1.00 89.25 92 ALA A C 1
ATOM 731 O O . ALA A 1 92 ? -6.633 15.685 19.056 1.00 89.25 92 ALA A O 1
ATOM 732 N N . GLU A 1 93 ? -7.998 15.823 20.833 1.00 86.75 93 GLU A N 1
ATOM 733 C CA . GLU A 1 93 ? -7.886 14.404 21.205 1.00 86.75 93 GLU A CA 1
ATOM 734 C C . GLU A 1 93 ? -8.400 13.486 20.097 1.00 86.75 93 GLU A C 1
ATOM 736 O O . GLU A 1 93 ? -7.760 12.492 19.773 1.00 86.75 93 GLU A O 1
ATOM 741 N N . THR A 1 94 ? -9.519 13.846 19.462 1.00 85.62 94 THR A N 1
ATOM 742 C CA . THR A 1 94 ? -10.060 13.095 18.322 1.00 85.62 94 THR A CA 1
ATOM 743 C C . THR A 1 94 ? -9.060 13.040 17.168 1.00 85.62 94 THR A C 1
ATOM 745 O O . THR A 1 94 ? -8.817 11.971 16.614 1.00 85.62 94 THR A O 1
ATOM 748 N N . VAL A 1 95 ? -8.455 14.177 16.808 1.00 88.88 95 VAL A N 1
ATOM 749 C CA . VAL A 1 95 ? -7.436 14.230 15.750 1.00 88.88 95 VAL A CA 1
ATOM 750 C C . VAL A 1 95 ? -6.208 13.410 16.143 1.00 88.88 95 VAL A C 1
ATOM 752 O O . VAL A 1 95 ? -5.747 12.610 15.335 1.00 88.88 95 VAL A O 1
ATOM 755 N N . ALA A 1 96 ? -5.720 13.543 17.378 1.00 89.69 96 ALA A N 1
ATOM 756 C CA . ALA A 1 96 ? -4.579 12.774 17.874 1.00 89.69 96 ALA A CA 1
ATOM 757 C C . ALA A 1 96 ? -4.846 11.261 17.832 1.00 89.69 96 ALA A C 1
ATOM 759 O O . ALA A 1 96 ? -3.989 10.496 17.396 1.00 89.69 96 ALA A O 1
ATOM 760 N N . ILE A 1 97 ? -6.054 10.834 18.210 1.00 87.19 97 ILE A N 1
ATOM 761 C CA . ILE A 1 97 ? -6.502 9.444 18.113 1.00 87.19 97 ILE A CA 1
ATOM 762 C C . ILE A 1 97 ? -6.503 8.972 16.658 1.00 87.19 97 ILE A C 1
ATOM 764 O O . ILE A 1 97 ? -5.933 7.925 16.365 1.00 87.19 97 ILE A O 1
ATOM 768 N N . LEU A 1 98 ? -7.112 9.727 15.739 1.00 88.44 98 LEU A N 1
ATOM 769 C CA . LEU A 1 98 ? -7.186 9.334 14.329 1.00 88.44 98 LEU A CA 1
ATOM 770 C C . LEU A 1 98 ? -5.800 9.233 13.693 1.00 88.44 98 LEU A C 1
ATOM 772 O O . LEU A 1 98 ? -5.526 8.268 12.987 1.00 88.44 98 LEU A O 1
ATOM 776 N N . VAL A 1 99 ? -4.914 10.183 13.994 1.00 91.69 99 VAL A N 1
ATOM 777 C CA . VAL A 1 99 ? -3.515 10.154 13.556 1.00 91.69 99 VAL A CA 1
ATOM 778 C C . VAL A 1 99 ? -2.780 8.952 14.159 1.00 91.69 99 VAL A C 1
ATOM 780 O O . VAL A 1 99 ? -2.080 8.240 13.443 1.00 91.69 99 VAL A O 1
ATOM 783 N N . GLY A 1 100 ? -2.978 8.665 15.447 1.00 90.19 100 GLY A N 1
ATOM 784 C CA . GLY A 1 100 ? -2.393 7.495 16.104 1.00 90.19 100 GLY A CA 1
ATOM 785 C C . GLY A 1 100 ? -2.847 6.176 15.475 1.00 90.19 100 GLY A C 1
ATOM 786 O O . GLY A 1 100 ? -2.015 5.322 15.175 1.00 90.19 100 GLY A O 1
ATOM 787 N N . VAL A 1 101 ? -4.150 6.017 15.213 1.00 89.44 101 VAL A N 1
ATOM 788 C CA . VAL A 1 101 ? -4.703 4.811 14.567 1.00 89.44 101 VAL A CA 1
ATOM 789 C C . VAL A 1 101 ? -4.223 4.702 13.126 1.00 89.44 101 VAL A C 1
ATOM 791 O O . VAL A 1 101 ? -3.897 3.604 12.685 1.00 89.44 101 VAL A O 1
ATOM 794 N N . PHE A 1 102 ? -4.126 5.822 12.409 1.00 92.44 102 PHE A N 1
ATOM 795 C CA . PHE A 1 102 ? -3.575 5.879 11.060 1.00 92.44 102 PHE A CA 1
ATOM 796 C C . PHE A 1 102 ? -2.149 5.318 11.002 1.00 92.44 102 PHE A C 1
ATOM 798 O O . PHE A 1 102 ? -1.877 4.416 10.208 1.00 92.44 102 PHE A O 1
ATOM 805 N N . PHE A 1 103 ? -1.257 5.787 11.880 1.00 91.75 103 PHE A N 1
ATOM 806 C CA . PHE A 1 103 ? 0.121 5.295 11.922 1.00 91.75 103 PHE A CA 1
ATOM 807 C C . PHE A 1 103 ? 0.223 3.862 12.449 1.00 91.75 103 PHE A C 1
ATOM 809 O O . PHE A 1 103 ? 1.010 3.084 11.915 1.00 91.75 103 PHE A O 1
ATOM 816 N N . ALA A 1 104 ? -0.591 3.477 13.437 1.00 89.75 104 ALA A N 1
ATOM 817 C CA . ALA A 1 104 ? -0.635 2.097 13.923 1.00 89.75 104 ALA A CA 1
ATOM 818 C C . ALA A 1 104 ? -1.094 1.124 12.824 1.00 89.75 104 ALA A C 1
ATOM 820 O O . ALA A 1 104 ? -0.522 0.048 12.669 1.00 89.75 104 ALA A O 1
ATOM 821 N N . HIS A 1 105 ? -2.089 1.516 12.025 1.00 90.50 105 HIS A N 1
ATOM 822 C CA . HIS A 1 105 ? -2.548 0.762 10.862 1.00 90.50 105 HIS A CA 1
ATOM 823 C C . HIS A 1 105 ? -1.460 0.656 9.787 1.00 90.50 105 HIS A C 1
ATOM 825 O O . HIS A 1 105 ? -1.207 -0.435 9.281 1.00 90.50 105 HIS A O 1
ATOM 831 N N . TRP A 1 106 ? -0.785 1.759 9.457 1.00 92.06 106 TRP A N 1
ATOM 832 C CA . TRP A 1 106 ? 0.320 1.729 8.500 1.00 92.06 106 TRP A CA 1
ATOM 833 C C . TRP A 1 106 ? 1.456 0.807 8.968 1.00 92.06 106 TRP A C 1
ATOM 835 O O . TRP A 1 106 ? 1.893 -0.065 8.219 1.00 92.06 106 TRP A O 1
ATOM 845 N N . LEU A 1 107 ? 1.872 0.932 10.232 1.00 90.69 107 LEU A N 1
ATOM 846 C CA . LEU A 1 107 ? 2.903 0.084 10.827 1.00 90.69 107 LEU A CA 1
ATOM 847 C C . LEU A 1 107 ? 2.493 -1.392 10.814 1.00 90.69 107 LEU A C 1
ATOM 849 O O . LEU A 1 107 ? 3.316 -2.253 10.511 1.00 90.69 107 LEU A O 1
ATOM 853 N N . MET A 1 108 ? 1.222 -1.689 11.094 1.00 89.94 108 MET A N 1
ATOM 854 C CA . MET A 1 108 ? 0.674 -3.038 10.978 1.00 89.94 108 MET A CA 1
ATOM 855 C C . MET A 1 108 ? 0.834 -3.588 9.556 1.00 89.94 108 MET A C 1
ATOM 857 O O . MET A 1 108 ? 1.338 -4.695 9.397 1.00 89.94 108 MET A O 1
ATOM 861 N N . GLN A 1 109 ? 0.466 -2.822 8.523 1.00 90.81 109 GLN A N 1
ATOM 862 C CA . GLN A 1 109 ? 0.619 -3.270 7.133 1.00 90.81 109 GLN A CA 1
ATOM 863 C C . GLN A 1 109 ? 2.083 -3.554 6.771 1.00 90.81 109 GLN A C 1
ATOM 865 O O . GLN A 1 109 ? 2.364 -4.562 6.127 1.00 90.81 109 GLN A O 1
ATOM 870 N N . MET A 1 110 ? 3.017 -2.711 7.226 1.00 90.69 110 MET A N 1
ATOM 871 C CA . MET A 1 110 ? 4.453 -2.943 7.025 1.00 90.69 110 MET A CA 1
ATOM 872 C C . MET A 1 110 ? 4.919 -4.232 7.713 1.00 90.69 110 MET A C 1
ATOM 874 O O . MET A 1 110 ? 5.626 -5.029 7.106 1.00 90.69 110 MET A O 1
ATOM 878 N N . ASN A 1 111 ? 4.484 -4.480 8.952 1.00 90.19 111 ASN A N 1
ATOM 879 C CA . ASN A 1 111 ? 4.854 -5.694 9.684 1.00 90.19 111 ASN A CA 1
ATOM 880 C C . ASN A 1 111 ? 4.263 -6.960 9.059 1.00 90.19 111 ASN A C 1
ATOM 882 O O . ASN A 1 111 ? 4.936 -7.979 8.998 1.00 90.19 111 ASN A O 1
ATOM 886 N N . VAL A 1 112 ? 3.030 -6.906 8.553 1.00 87.12 112 VAL A N 1
ATOM 887 C CA . VAL A 1 112 ? 2.459 -8.039 7.813 1.00 87.12 112 VAL A CA 1
ATOM 888 C C . VAL A 1 112 ? 3.248 -8.293 6.530 1.00 87.12 112 VAL A C 1
ATOM 890 O O . VAL A 1 112 ? 3.548 -9.441 6.227 1.00 87.12 112 VAL A O 1
ATOM 893 N N . GLY A 1 113 ? 3.643 -7.244 5.802 1.00 86.81 113 GLY A N 1
ATOM 894 C CA . GLY A 1 113 ? 4.498 -7.397 4.623 1.00 86.81 113 GLY A CA 1
ATOM 895 C C . GLY A 1 113 ? 5.893 -7.944 4.946 1.00 86.81 113 GLY A C 1
ATOM 896 O O . GLY A 1 113 ? 6.456 -8.682 4.147 1.00 86.81 113 GLY A O 1
ATOM 897 N N . TYR A 1 114 ? 6.424 -7.669 6.141 1.00 88.00 114 TYR A N 1
ATOM 898 C CA . TYR A 1 114 ? 7.687 -8.244 6.615 1.00 88.00 114 TYR A CA 1
ATOM 899 C C . TYR A 1 114 ? 7.651 -9.778 6.755 1.00 88.00 114 TYR A C 1
ATOM 901 O O . TYR A 1 114 ? 8.705 -10.401 6.711 1.00 88.00 114 TYR A O 1
ATOM 909 N N . LEU A 1 115 ? 6.467 -10.395 6.850 1.00 87.19 115 LEU A N 1
ATOM 910 C CA . LEU A 1 115 ? 6.311 -11.858 6.846 1.00 87.19 115 LEU A CA 1
ATOM 911 C C . LEU A 1 115 ? 6.447 -12.492 5.448 1.00 87.19 115 LEU A C 1
ATOM 913 O O . LEU A 1 115 ? 6.352 -13.712 5.318 1.00 87.19 115 LEU A O 1
ATOM 917 N N . GLY A 1 116 ? 6.606 -11.688 4.393 1.00 85.50 116 GLY A N 1
ATOM 918 C CA . GLY A 1 116 ? 6.838 -12.177 3.034 1.00 85.50 116 GLY A CA 1
ATOM 919 C C . GLY A 1 116 ? 8.178 -12.909 2.884 1.00 85.50 116 GLY A C 1
ATOM 920 O O . GLY A 1 116 ? 9.085 -12.741 3.699 1.00 85.50 116 GLY A O 1
ATOM 921 N N . LYS A 1 117 ? 8.338 -13.704 1.813 1.00 84.00 117 LYS A N 1
ATOM 922 C CA . LYS A 1 117 ? 9.575 -14.478 1.554 1.00 84.00 117 LYS A CA 1
ATOM 923 C C . LYS A 1 117 ? 10.809 -13.575 1.466 1.00 84.00 117 LYS A C 1
ATOM 925 O O . LYS A 1 117 ? 11.905 -14.014 1.801 1.00 84.00 117 LYS A O 1
ATOM 930 N N . LEU A 1 118 ? 10.641 -12.341 0.986 1.00 85.31 118 LEU A N 1
ATOM 931 C CA . LEU A 1 118 ? 11.712 -11.346 0.905 1.00 85.31 118 LEU A CA 1
ATOM 932 C C . LEU A 1 118 ? 11.522 -10.227 1.943 1.00 85.31 118 LEU A C 1
ATOM 934 O O . LEU A 1 118 ? 12.146 -9.173 1.845 1.00 85.31 118 LEU A O 1
ATOM 938 N N . GLY A 1 119 ? 10.648 -10.425 2.931 1.00 87.31 119 GLY A N 1
ATOM 939 C CA . GLY A 1 119 ? 10.262 -9.409 3.899 1.00 87.31 119 GLY A CA 1
ATOM 940 C C . GLY A 1 119 ? 9.777 -8.123 3.229 1.00 87.31 119 GLY A C 1
ATOM 941 O O . GLY A 1 119 ? 9.035 -8.137 2.251 1.00 87.31 119 GLY A O 1
ATOM 942 N N . LEU A 1 120 ? 10.239 -6.973 3.723 1.00 89.44 120 LEU A N 1
ATOM 943 C CA . LEU A 1 120 ? 9.834 -5.666 3.193 1.00 89.44 120 LEU A CA 1
ATOM 944 C C . LEU A 1 120 ? 10.305 -5.407 1.752 1.00 89.44 120 LEU A C 1
ATOM 946 O O . LEU A 1 120 ? 9.767 -4.526 1.081 1.00 89.44 120 LEU A O 1
ATOM 950 N N . HIS A 1 121 ? 11.255 -6.191 1.244 1.00 89.06 121 HIS A N 1
ATOM 951 C CA . HIS A 1 121 ? 11.680 -6.104 -0.145 1.00 89.06 121 HIS A CA 1
ATOM 952 C C . HIS A 1 121 ? 10.588 -6.565 -1.131 1.00 89.06 121 HIS A C 1
ATOM 954 O O . HIS A 1 121 ? 10.580 -6.123 -2.286 1.00 89.06 121 HIS A O 1
ATOM 960 N N . ASP A 1 122 ? 9.634 -7.392 -0.676 1.00 88.44 122 ASP A N 1
ATOM 961 C CA . ASP A 1 122 ? 8.507 -7.851 -1.496 1.00 88.44 122 ASP A CA 1
ATOM 962 C C . ASP A 1 122 ? 7.647 -6.681 -1.991 1.00 88.44 122 ASP A C 1
ATOM 964 O O . ASP A 1 122 ? 7.127 -6.739 -3.101 1.00 88.44 122 ASP A O 1
ATOM 968 N N . PHE A 1 123 ? 7.555 -5.577 -1.242 1.00 90.50 123 PHE A N 1
ATOM 969 C CA . PHE A 1 123 ? 6.802 -4.391 -1.662 1.00 90.50 123 PHE A CA 1
ATOM 970 C C . PHE A 1 123 ? 7.289 -3.838 -3.007 1.00 90.50 123 PHE A C 1
ATOM 972 O O . PHE A 1 123 ? 6.495 -3.657 -3.932 1.00 90.50 123 PHE A O 1
ATOM 979 N N . ALA A 1 124 ? 8.599 -3.612 -3.139 1.00 89.12 124 ALA A N 1
ATOM 980 C CA . ALA A 1 124 ? 9.179 -3.123 -4.384 1.00 89.12 124 ALA A CA 1
ATOM 981 C C . ALA A 1 124 ? 9.102 -4.192 -5.481 1.00 89.12 124 ALA A C 1
ATOM 983 O O . ALA A 1 124 ? 8.692 -3.878 -6.597 1.00 89.12 124 ALA A O 1
ATOM 984 N N . ALA A 1 125 ? 9.432 -5.449 -5.154 1.00 90.69 125 ALA A N 1
ATOM 985 C CA . ALA A 1 125 ? 9.440 -6.564 -6.101 1.00 90.69 125 ALA A CA 1
ATOM 986 C C . ALA A 1 125 ? 8.059 -6.813 -6.729 1.00 90.69 125 ALA A C 1
ATOM 988 O O . ALA A 1 125 ? 7.938 -6.928 -7.949 1.00 90.69 125 ALA A O 1
ATOM 989 N N . ILE A 1 126 ? 7.005 -6.844 -5.910 1.00 92.75 126 ILE A N 1
ATOM 990 C CA . ILE A 1 126 ? 5.617 -7.006 -6.354 1.00 92.75 126 ILE A CA 1
ATOM 991 C C . ILE A 1 126 ? 5.205 -5.829 -7.236 1.00 92.75 126 ILE A C 1
ATOM 993 O O . ILE A 1 126 ? 4.567 -6.040 -8.265 1.00 92.75 126 ILE A O 1
ATOM 997 N N . THR A 1 127 ? 5.589 -4.604 -6.869 1.00 94.94 127 THR A N 1
ATOM 998 C CA . THR A 1 127 ? 5.235 -3.410 -7.642 1.00 94.94 127 THR A CA 1
ATOM 999 C C . THR A 1 127 ? 5.865 -3.396 -9.028 1.00 94.94 127 THR A C 1
ATOM 1001 O O . THR A 1 127 ? 5.179 -3.058 -9.986 1.00 94.94 127 THR A O 1
ATOM 1004 N N . ILE A 1 128 ? 7.135 -3.779 -9.167 1.00 94.50 128 ILE A N 1
ATOM 1005 C CA . ILE A 1 128 ? 7.816 -3.754 -10.472 1.00 94.50 128 ILE A CA 1
ATOM 1006 C C . ILE A 1 128 ? 7.490 -4.955 -11.365 1.00 94.50 128 ILE A C 1
ATOM 1008 O O . ILE A 1 128 ? 7.704 -4.881 -12.573 1.00 94.50 128 ILE A O 1
ATOM 1012 N N . THR A 1 129 ? 7.010 -6.063 -10.792 1.00 94.06 129 THR A N 1
ATOM 1013 C CA . THR A 1 129 ? 6.763 -7.308 -11.529 1.00 94.06 129 THR A CA 1
ATOM 1014 C C . THR A 1 129 ? 5.455 -7.204 -12.325 1.00 94.06 129 THR A C 1
ATOM 1016 O O . THR A 1 129 ? 4.390 -7.167 -11.709 1.00 94.06 129 THR A O 1
ATOM 1019 N N . PRO A 1 130 ? 5.463 -7.232 -13.673 1.00 91.12 130 PRO A N 1
ATOM 1020 C CA . PRO A 1 130 ? 4.269 -6.980 -14.490 1.00 91.12 130 PRO A CA 1
ATOM 1021 C C . PRO A 1 130 ? 3.131 -7.978 -14.271 1.00 91.12 130 PRO A C 1
ATOM 1023 O O . PRO A 1 130 ? 1.961 -7.616 -14.382 1.00 91.12 130 PRO A O 1
ATOM 1026 N N . TRP A 1 131 ? 3.459 -9.232 -13.946 1.00 89.69 131 TRP A N 1
ATOM 1027 C CA . TRP A 1 131 ? 2.454 -10.268 -13.685 1.00 89.69 131 TRP A CA 1
ATOM 1028 C C . TRP A 1 131 ? 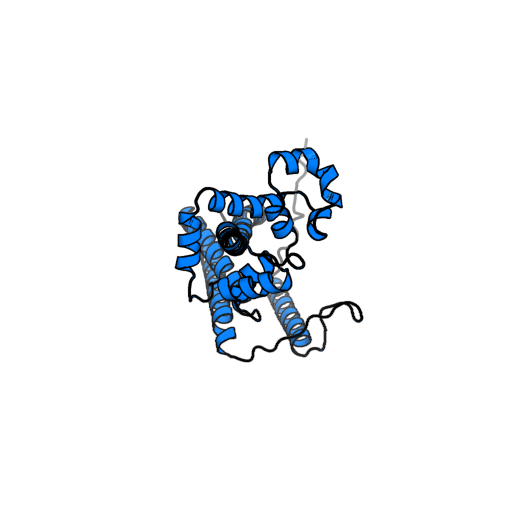1.722 -10.042 -12.359 1.00 89.69 131 TRP A C 1
ATOM 1030 O O . TRP A 1 131 ? 0.548 -10.387 -12.247 1.00 89.69 131 TRP A O 1
ATOM 1040 N N . SER A 1 132 ? 2.397 -9.425 -11.385 1.00 91.44 132 SER A N 1
ATOM 1041 C CA . SER A 1 132 ? 1.822 -9.059 -10.088 1.00 91.44 132 SER A CA 1
ATOM 1042 C C . SER A 1 132 ? 1.157 -7.684 -10.132 1.00 91.44 132 SER A C 1
ATOM 1044 O O . SER A 1 132 ? 0.124 -7.472 -9.503 1.00 91.44 132 SER A O 1
ATOM 1046 N N . ASN A 1 133 ? 1.730 -6.747 -10.890 1.00 95.25 133 ASN A N 1
ATOM 1047 C CA . ASN A 1 133 ? 1.272 -5.369 -10.970 1.00 95.25 133 ASN A CA 1
ATOM 1048 C C . ASN A 1 133 ? 1.393 -4.802 -12.392 1.00 95.25 133 ASN A C 1
ATOM 1050 O O . ASN A 1 133 ? 2.313 -4.056 -12.737 1.00 95.25 133 ASN A O 1
ATOM 1054 N N . GLY A 1 134 ? 0.400 -5.124 -13.222 1.00 95.81 134 GLY A N 1
ATOM 1055 C CA . GLY A 1 134 ? 0.327 -4.633 -14.600 1.00 95.81 134 GLY A CA 1
ATOM 1056 C C . GLY A 1 134 ? 0.229 -3.107 -14.709 1.00 95.81 134 GLY A C 1
ATOM 1057 O O . GLY A 1 134 ? 0.715 -2.534 -15.680 1.00 95.81 134 GLY A O 1
ATOM 1058 N N . TYR A 1 135 ? -0.318 -2.432 -13.693 1.00 97.81 135 TYR A N 1
ATOM 1059 C CA . TYR A 1 135 ? -0.475 -0.977 -13.703 1.00 97.81 135 TYR A CA 1
ATOM 1060 C C . TYR A 1 135 ? 0.866 -0.245 -13.711 1.00 97.81 135 TYR A C 1
ATOM 1062 O O . TYR A 1 135 ? 1.003 0.771 -14.388 1.00 97.81 135 TYR A O 1
ATOM 1070 N N . TYR A 1 136 ? 1.855 -0.756 -12.974 1.00 97.56 136 TYR A N 1
ATOM 1071 C CA . TYR A 1 136 ? 3.195 -0.177 -12.959 1.00 97.56 136 TYR A CA 1
ATOM 1072 C C . TYR A 1 136 ? 3.901 -0.370 -14.309 1.00 97.56 136 TYR A C 1
ATOM 1074 O O . TYR A 1 136 ? 4.496 0.570 -14.836 1.00 97.56 136 TYR A O 1
ATOM 1082 N N . ALA A 1 137 ? 3.766 -1.556 -14.912 1.00 96.62 137 ALA A N 1
ATOM 1083 C CA . ALA A 1 137 ? 4.301 -1.848 -16.243 1.00 96.62 137 ALA A CA 1
ATOM 1084 C C . ALA A 1 137 ? 3.680 -0.950 -17.337 1.00 96.62 137 ALA A C 1
ATOM 1086 O O . ALA A 1 137 ? 4.381 -0.440 -18.214 1.00 96.62 137 ALA A O 1
ATOM 1087 N N . ASP A 1 138 ? 2.375 -0.687 -17.268 1.00 97.94 138 ASP A N 1
ATOM 1088 C CA . ASP A 1 138 ? 1.725 0.260 -18.179 1.00 97.94 138 ASP A CA 1
ATOM 1089 C C . ASP A 1 138 ? 2.140 1.711 -17.889 1.00 97.94 138 ASP A C 1
ATOM 1091 O O . ASP A 1 138 ? 2.277 2.514 -18.814 1.00 97.94 138 ASP A O 1
ATOM 1095 N N . ALA A 1 139 ? 2.400 2.058 -16.624 1.00 98.06 139 ALA A N 1
ATOM 1096 C CA . ALA A 1 139 ? 2.852 3.391 -16.237 1.00 98.06 139 ALA A CA 1
ATOM 1097 C C . ALA A 1 139 ? 4.239 3.718 -16.804 1.00 98.06 139 ALA A C 1
ATOM 1099 O O . ALA A 1 139 ? 4.412 4.795 -17.372 1.00 98.06 139 ALA A O 1
ATOM 1100 N N . ILE A 1 140 ? 5.205 2.794 -16.722 1.00 96.88 140 ILE A N 1
ATOM 1101 C CA . ILE A 1 140 ? 6.537 2.979 -17.333 1.00 96.88 140 ILE A CA 1
ATOM 1102 C C . ILE A 1 140 ? 6.473 3.046 -18.865 1.00 96.88 140 ILE A C 1
ATOM 1104 O O . ILE A 1 140 ? 7.296 3.708 -19.491 1.00 96.88 140 ILE A O 1
ATOM 1108 N N . SER A 1 141 ? 5.481 2.388 -19.469 1.00 95.75 141 SER A N 1
ATOM 1109 C CA . SER A 1 141 ? 5.285 2.351 -20.922 1.00 95.75 141 SER A CA 1
ATOM 1110 C C . SER A 1 141 ? 4.469 3.541 -21.439 1.00 95.75 141 SER A C 1
ATOM 1112 O O . SER A 1 141 ? 4.267 3.673 -22.646 1.00 95.75 141 SER A O 1
ATOM 1114 N N . THR A 1 142 ? 3.981 4.409 -20.544 1.00 95.62 142 THR A N 1
ATOM 1115 C CA . THR A 1 142 ? 3.141 5.561 -20.879 1.00 95.62 142 THR A CA 1
ATOM 1116 C C . THR A 1 142 ? 3.982 6.839 -20.956 1.00 95.62 142 THR A C 1
ATOM 1118 O O . THR A 1 142 ? 4.245 7.470 -19.933 1.00 95.62 142 THR A O 1
ATOM 1121 N N . PRO A 1 143 ? 4.341 7.320 -22.162 1.00 89.00 143 PRO A N 1
ATOM 1122 C CA . PRO A 1 143 ? 5.128 8.545 -22.304 1.00 89.00 143 PRO A CA 1
ATOM 1123 C C . PRO A 1 143 ? 4.317 9.824 -22.040 1.00 89.00 143 PRO A C 1
ATOM 1125 O O . PRO A 1 143 ? 4.886 10.892 -21.845 1.00 89.00 143 PRO A O 1
ATOM 1128 N N . SER A 1 144 ? 2.980 9.760 -22.090 1.00 94.56 144 SER A N 1
ATOM 1129 C CA . SER A 1 144 ? 2.116 10.934 -21.938 1.00 94.56 144 SER A CA 1
ATOM 1130 C C . SER A 1 144 ? 0.787 10.578 -21.282 1.00 94.56 144 SER A C 1
ATOM 1132 O O . SER A 1 144 ? -0.041 9.883 -21.876 1.00 94.56 144 SER A O 1
ATOM 1134 N N . VAL A 1 145 ? 0.548 11.138 -20.092 1.00 96.25 145 VAL A N 1
ATOM 1135 C CA . VAL A 1 145 ? -0.741 11.043 -19.386 1.00 96.25 145 VAL A CA 1
ATOM 1136 C C . VAL A 1 145 ? -1.876 11.642 -20.203 1.00 96.25 145 VAL A C 1
ATOM 1138 O O . VAL A 1 145 ? -2.951 11.055 -20.271 1.00 96.25 145 VAL A O 1
ATOM 1141 N N . THR A 1 146 ? -1.643 12.772 -20.872 1.00 97.62 146 THR A N 1
ATOM 1142 C CA . THR A 1 146 ? -2.662 13.407 -21.717 1.00 97.62 146 THR A CA 1
ATOM 1143 C C . THR A 1 146 ? -3.133 12.453 -22.809 1.00 97.62 146 THR A C 1
ATOM 1145 O O . THR A 1 146 ? -4.335 12.257 -22.979 1.00 97.62 146 THR A O 1
ATOM 1148 N N . ARG A 1 147 ? -2.192 11.800 -23.507 1.00 96.31 147 ARG A N 1
ATOM 1149 C CA . ARG A 1 147 ? -2.523 10.814 -24.541 1.00 96.31 147 ARG A CA 1
ATOM 1150 C C . ARG A 1 147 ? -3.213 9.586 -23.951 1.00 96.31 147 ARG A C 1
ATOM 1152 O O . ARG A 1 147 ? -4.184 9.121 -24.545 1.00 96.31 147 ARG A O 1
ATOM 1159 N N . LEU A 1 148 ? -2.730 9.082 -22.809 1.00 97.25 148 LEU A N 1
ATOM 1160 C CA . LEU A 1 148 ? -3.352 7.956 -22.108 1.00 97.25 148 LEU A CA 1
ATOM 1161 C C . LEU A 1 148 ? -4.819 8.260 -21.801 1.00 97.25 148 LEU A C 1
ATOM 1163 O O . LEU A 1 148 ? -5.671 7.452 -22.131 1.00 97.25 148 LEU A O 1
ATOM 1167 N N . LEU A 1 149 ? -5.118 9.427 -21.225 1.00 98.06 149 LEU A N 1
ATOM 1168 C CA . LEU A 1 149 ? -6.475 9.821 -20.843 1.00 98.06 149 LEU A CA 1
ATOM 1169 C C . LEU A 1 149 ? -7.390 10.044 -22.051 1.00 98.06 149 LEU A C 1
ATOM 1171 O O . LEU A 1 149 ? -8.516 9.557 -22.061 1.00 98.06 149 LEU A O 1
ATOM 1175 N N . GLN A 1 150 ? -6.910 10.744 -23.082 1.00 98.19 150 GLN A N 1
ATOM 1176 C CA . GLN A 1 150 ? -7.700 11.029 -24.286 1.00 98.19 150 GLN A CA 1
ATOM 1177 C C . GLN A 1 150 ? -8.051 9.769 -25.079 1.00 98.19 150 GLN A C 1
ATOM 1179 O O . GLN A 1 150 ? -9.103 9.713 -25.707 1.00 98.19 150 GLN A O 1
ATOM 1184 N N . ARG A 1 151 ? -7.163 8.769 -25.068 1.00 97.62 151 ARG A N 1
ATOM 1185 C CA . ARG A 1 151 ? -7.309 7.531 -25.843 1.00 97.62 151 ARG A CA 1
ATOM 1186 C C . ARG A 1 151 ? -7.505 6.304 -24.966 1.00 97.62 151 ARG A C 1
ATOM 1188 O O . ARG A 1 151 ? -7.298 5.191 -25.438 1.00 97.62 151 ARG A O 1
ATOM 1195 N N . TYR A 1 152 ? -7.884 6.489 -23.702 1.00 97.06 152 TYR A N 1
ATOM 1196 C CA . TYR A 1 152 ? -7.955 5.382 -22.755 1.00 97.06 152 TYR A CA 1
ATOM 1197 C C . TYR A 1 152 ? -8.852 4.240 -23.250 1.00 97.06 152 TYR A C 1
ATOM 1199 O O . TYR A 1 152 ? -8.374 3.108 -23.251 1.00 97.06 152 TYR A O 1
ATOM 1207 N N . PRO A 1 153 ? -10.076 4.497 -23.765 1.00 97.38 153 PRO A N 1
ATOM 1208 C CA . PRO A 1 153 ? -10.928 3.426 -24.280 1.00 97.38 153 PRO A CA 1
ATOM 1209 C C . PRO A 1 153 ? -10.287 2.623 -25.424 1.00 97.38 153 PRO A C 1
ATOM 1211 O O . PRO A 1 153 ? -10.453 1.408 -25.471 1.00 97.38 153 PRO A O 1
ATOM 1214 N N . ASP A 1 154 ? -9.513 3.276 -26.300 1.00 97.88 154 ASP A N 1
ATOM 1215 C CA . ASP A 1 154 ? -8.814 2.620 -27.416 1.00 97.88 154 ASP A CA 1
ATOM 1216 C C . ASP A 1 154 ? -7.595 1.814 -26.948 1.00 97.88 154 ASP A C 1
ATOM 1218 O O . ASP A 1 154 ? -7.269 0.775 -27.520 1.00 97.88 154 ASP A O 1
ATOM 1222 N N . LEU A 1 155 ? -6.872 2.327 -25.947 1.00 96.94 155 LEU A N 1
ATOM 1223 C CA . LEU A 1 155 ? -5.641 1.724 -25.435 1.00 96.94 155 LEU A CA 1
ATOM 1224 C C . LEU A 1 155 ? -5.932 0.569 -24.478 1.00 96.94 155 LEU A C 1
ATOM 1226 O O . LEU A 1 155 ? -5.157 -0.385 -24.441 1.00 96.94 155 LEU A O 1
ATOM 1230 N N . MET A 1 156 ? -7.043 0.630 -23.739 1.00 97.12 156 MET A N 1
ATOM 1231 C CA . MET A 1 156 ? -7.418 -0.317 -22.688 1.00 97.12 156 MET A CA 1
ATOM 1232 C C . MET A 1 156 ? -7.304 -1.796 -23.107 1.00 97.12 156 MET A C 1
ATOM 1234 O O . MET A 1 156 ? -6.727 -2.558 -22.335 1.00 97.12 156 MET A O 1
ATOM 1238 N N . PRO A 1 157 ? -7.726 -2.236 -24.313 1.00 97.38 157 PRO A N 1
ATOM 1239 C CA . PRO A 1 157 ? -7.562 -3.630 -24.741 1.00 97.38 157 PRO A CA 1
ATOM 1240 C C . PRO A 1 157 ? -6.101 -4.082 -24.903 1.00 97.38 157 PRO A C 1
ATOM 1242 O O . PRO A 1 157 ? -5.822 -5.280 -24.864 1.00 97.38 157 PRO A O 1
ATOM 1245 N N . THR A 1 158 ? -5.172 -3.141 -25.096 1.00 97.00 158 THR A N 1
ATOM 1246 C CA . THR A 1 158 ? -3.741 -3.411 -25.332 1.00 97.00 158 THR A CA 1
ATOM 1247 C C . THR A 1 158 ? -2.895 -3.407 -24.059 1.00 97.00 158 THR A C 1
ATOM 1249 O O . THR A 1 158 ? -1.771 -3.901 -24.086 1.00 97.00 158 THR A O 1
ATOM 1252 N N . LEU A 1 159 ? -3.436 -2.897 -22.948 1.00 97.00 159 LEU A N 1
ATOM 1253 C CA . LEU A 1 159 ? -2.738 -2.796 -21.661 1.00 97.00 159 LEU A CA 1
ATOM 1254 C C . LEU A 1 159 ? -2.501 -4.172 -21.016 1.00 97.00 159 LEU A C 1
ATOM 1256 O O . LEU A 1 159 ? -3.001 -5.198 -21.498 1.00 97.00 159 LEU A O 1
ATOM 1260 N N . GLN A 1 160 ? -1.772 -4.212 -19.900 1.00 97.06 160 GLN A N 1
ATOM 1261 C CA . GLN A 1 160 ? -1.625 -5.434 -19.102 1.00 97.06 160 GLN A CA 1
ATOM 1262 C C . GLN A 1 160 ? -2.984 -5.939 -18.580 1.00 97.06 160 GLN A C 1
ATOM 1264 O O . GLN A 1 160 ? -3.880 -5.125 -18.351 1.00 97.06 160 GLN A O 1
ATOM 1269 N N . PRO A 1 161 ? -3.174 -7.257 -18.349 1.00 94.75 161 PRO A N 1
ATOM 1270 C CA . PRO A 1 161 ? -4.484 -7.848 -18.040 1.00 94.75 161 PRO A CA 1
ATOM 1271 C C . PRO A 1 161 ? -5.297 -7.122 -16.954 1.00 94.75 161 PRO A C 1
ATOM 1273 O O . PRO A 1 161 ? -6.479 -6.845 -17.156 1.00 94.75 161 PRO A O 1
ATOM 1276 N N . HIS A 1 162 ? -4.661 -6.745 -15.840 1.00 92.12 162 HIS A N 1
ATOM 1277 C CA . HIS A 1 162 ? -5.309 -6.016 -14.741 1.00 92.12 162 HIS A CA 1
ATOM 1278 C C . HIS A 1 162 ? -5.782 -4.615 -15.163 1.00 92.12 162 HIS A C 1
ATOM 1280 O O . HIS A 1 162 ? -6.893 -4.199 -14.833 1.00 92.12 162 HIS A O 1
ATOM 1286 N N . SER A 1 163 ? -4.988 -3.922 -15.977 1.00 96.06 163 SER A N 1
ATOM 1287 C CA . SER A 1 163 ? -5.282 -2.586 -16.496 1.00 96.06 163 SER A CA 1
ATOM 1288 C C . SER A 1 163 ? -6.413 -2.546 -17.523 1.00 96.06 163 SER A C 1
ATOM 1290 O O . SER A 1 163 ? -6.961 -1.475 -17.763 1.00 96.06 163 SER A O 1
ATOM 1292 N N . ARG A 1 164 ? -6.795 -3.684 -18.121 1.00 96.50 164 ARG A N 1
ATOM 1293 C CA . ARG A 1 164 ? -7.878 -3.747 -19.125 1.00 96.50 164 ARG A CA 1
ATOM 1294 C C . ARG A 1 164 ? -9.280 -3.611 -18.536 1.00 96.50 164 ARG A C 1
ATOM 1296 O O . ARG A 1 164 ? -10.237 -3.434 -19.279 1.00 96.50 164 ARG A O 1
ATOM 1303 N N . THR A 1 165 ? -9.414 -3.796 -17.226 1.00 95.69 165 THR A N 1
ATOM 1304 C CA . THR A 1 165 ? -10.713 -3.943 -16.544 1.00 95.69 165 THR A CA 1
ATOM 1305 C C . THR A 1 165 ? -10.977 -2.858 -15.503 1.00 95.69 165 THR A C 1
ATOM 1307 O O . THR A 1 165 ? -12.028 -2.860 -14.867 1.00 95.69 165 THR A O 1
ATOM 1310 N N . HIS A 1 166 ? -10.053 -1.911 -15.342 1.00 96.12 166 HIS A N 1
ATOM 1311 C CA . HIS A 1 166 ? -10.122 -0.851 -14.339 1.00 96.12 166 HIS A CA 1
ATOM 1312 C C . HIS A 1 166 ? -9.977 0.521 -15.005 1.00 96.12 166 HIS A C 1
ATOM 1314 O O . HIS A 1 166 ? -9.480 0.591 -16.118 1.00 96.12 166 HIS A O 1
ATOM 1320 N N . PRO A 1 167 ? -10.396 1.628 -14.370 1.00 97.38 167 PRO A N 1
ATOM 1321 C CA . PRO A 1 167 ? -10.075 2.979 -14.840 1.00 97.38 167 PRO A CA 1
ATOM 1322 C C . PRO A 1 167 ? -8.556 3.264 -14.818 1.00 97.38 167 PRO A C 1
ATOM 1324 O O . PRO A 1 167 ? -7.826 2.589 -14.091 1.00 97.38 167 PRO A O 1
ATOM 1327 N N . PRO A 1 168 ? -8.057 4.326 -15.489 1.00 97.62 168 PRO A N 1
ATOM 1328 C CA . PRO A 1 168 ? -6.617 4.618 -15.578 1.00 97.62 168 PRO A CA 1
ATOM 1329 C C . PRO A 1 168 ? -5.961 5.035 -14.251 1.00 97.62 168 PRO A C 1
ATOM 1331 O O . PRO A 1 168 ? -4.746 5.202 -14.204 1.00 97.62 168 PRO A O 1
ATOM 1334 N N . GLY A 1 169 ? -6.734 5.231 -13.178 1.00 97.31 169 GLY A N 1
ATOM 1335 C CA . GLY A 1 169 ? -6.265 5.765 -11.894 1.00 97.31 169 GLY A CA 1
ATOM 1336 C C . GLY A 1 169 ? -4.994 5.099 -11.343 1.00 97.31 169 GLY A C 1
ATOM 1337 O O . GLY A 1 169 ? -4.041 5.820 -11.051 1.00 97.31 169 GLY A O 1
ATOM 1338 N N . PRO A 1 170 ? -4.919 3.758 -11.244 1.00 97.12 170 PRO A N 1
ATOM 1339 C CA . PRO A 1 170 ? -3.712 3.076 -10.776 1.00 97.12 170 PRO A CA 1
ATOM 1340 C C . PRO A 1 170 ? -2.484 3.308 -11.670 1.00 97.12 170 PRO A C 1
ATOM 1342 O O . PRO A 1 170 ? -1.384 3.486 -11.157 1.00 97.12 170 PRO A O 1
ATOM 1345 N N . ILE A 1 171 ? -2.659 3.381 -12.995 1.00 98.12 171 ILE A N 1
ATOM 1346 C CA . ILE A 1 171 ? -1.562 3.692 -13.930 1.00 98.12 171 ILE A CA 1
ATOM 1347 C C . ILE A 1 171 ? -1.040 5.107 -13.655 1.00 98.12 171 ILE A C 1
ATOM 1349 O O . ILE A 1 171 ? 0.165 5.317 -13.542 1.00 98.12 171 ILE A O 1
ATOM 1353 N N . LEU A 1 172 ? -1.947 6.075 -13.488 1.00 98.25 172 LEU A N 1
ATOM 1354 C CA . LEU A 1 172 ? -1.595 7.467 -13.185 1.00 98.25 172 LEU A CA 1
ATOM 1355 C C . LEU A 1 172 ? -0.883 7.606 -11.838 1.00 98.25 172 LEU A C 1
ATOM 1357 O O . LEU A 1 172 ? 0.043 8.406 -11.722 1.00 98.25 172 LEU A O 1
ATOM 1361 N N . PHE A 1 173 ? -1.294 6.822 -10.839 1.00 97.81 173 PHE A N 1
ATOM 1362 C CA . PHE A 1 173 ? -0.645 6.780 -9.532 1.00 97.81 173 PHE A CA 1
ATOM 1363 C C . PHE A 1 173 ? 0.837 6.417 -9.670 1.00 97.81 173 PHE A C 1
ATOM 1365 O O . PHE A 1 173 ? 1.692 7.201 -9.262 1.00 97.81 173 PHE A O 1
ATOM 1372 N N . TYR A 1 174 ? 1.158 5.298 -10.324 1.00 98.00 174 TYR A N 1
ATOM 1373 C CA . TYR A 1 174 ? 2.551 4.892 -10.538 1.00 98.00 174 TYR A CA 1
ATOM 1374 C C . TYR A 1 174 ? 3.314 5.850 -11.458 1.00 98.00 174 TYR A C 1
ATOM 1376 O O . TYR A 1 174 ? 4.448 6.223 -11.156 1.00 98.00 174 TYR A O 1
ATOM 1384 N N . TRP A 1 175 ? 2.675 6.308 -12.539 1.00 98.38 175 TRP A N 1
ATOM 1385 C CA . TRP A 1 175 ? 3.274 7.264 -13.470 1.00 98.38 175 TRP A CA 1
ATOM 1386 C C . TRP A 1 175 ? 3.698 8.550 -12.757 1.00 98.38 175 TRP A C 1
ATOM 1388 O O . TRP A 1 175 ? 4.772 9.073 -13.033 1.00 98.38 175 TRP A O 1
ATOM 1398 N N . SER A 1 176 ? 2.898 9.037 -11.802 1.00 98.06 176 SER A N 1
ATOM 1399 C CA . SER A 1 176 ? 3.189 10.285 -11.090 1.00 98.06 176 SER A CA 1
ATOM 1400 C C . SER A 1 176 ? 4.497 10.235 -10.292 1.00 98.06 176 SER A C 1
ATOM 1402 O O . SER A 1 176 ? 5.255 11.205 -10.314 1.00 98.06 176 SER A O 1
ATOM 1404 N N . PHE A 1 177 ? 4.810 9.102 -9.653 1.00 98.00 177 PHE A N 1
ATOM 1405 C CA . PHE A 1 177 ? 6.071 8.931 -8.930 1.00 98.00 177 PHE A CA 1
ATOM 1406 C C . PHE A 1 177 ? 7.257 8.807 -9.884 1.00 98.00 177 PHE A C 1
ATOM 1408 O O . PHE A 1 177 ? 8.287 9.439 -9.654 1.00 98.00 177 PHE A O 1
ATOM 1415 N N . ASN A 1 178 ? 7.101 8.052 -10.976 1.00 97.88 178 ASN A N 1
ATOM 1416 C CA . ASN A 1 178 ? 8.144 7.925 -11.995 1.00 97.88 178 ASN A CA 1
ATOM 1417 C C . ASN A 1 178 ? 8.467 9.296 -12.603 1.00 97.88 178 ASN A C 1
ATOM 1419 O O . ASN A 1 178 ? 9.619 9.717 -12.590 1.00 97.88 178 ASN A O 1
ATOM 1423 N N . ALA A 1 179 ? 7.442 10.043 -13.023 1.00 97.62 179 ALA A N 1
ATOM 1424 C CA . ALA A 1 179 ? 7.592 11.381 -13.586 1.00 97.62 179 ALA A CA 1
ATOM 1425 C C . ALA A 1 179 ? 8.215 12.373 -12.588 1.00 97.62 179 ALA A C 1
ATOM 1427 O O . ALA A 1 179 ? 9.035 13.207 -12.973 1.00 97.62 179 ALA A O 1
ATOM 1428 N N . PHE A 1 180 ? 7.860 12.284 -11.299 1.00 98.12 180 PHE A N 1
ATOM 1429 C CA . PHE A 1 180 ? 8.485 13.094 -10.253 1.00 98.12 180 PHE A CA 1
ATOM 1430 C C . PHE A 1 180 ? 9.995 12.834 -10.175 1.00 98.12 180 PHE A C 1
ATOM 1432 O O . PHE A 1 180 ? 10.783 13.776 -10.233 1.00 98.12 180 PHE A O 1
ATOM 1439 N N . TYR A 1 181 ? 10.418 11.573 -10.102 1.00 98.31 181 TYR A N 1
ATOM 1440 C CA . TYR A 1 181 ? 11.837 11.236 -9.994 1.00 98.31 181 TYR A CA 1
ATOM 1441 C C . TYR A 1 181 ? 12.620 11.428 -11.298 1.00 98.31 181 TYR A C 1
ATOM 1443 O O . TYR A 1 181 ? 13.798 11.772 -11.249 1.00 98.31 181 TYR A O 1
ATOM 1451 N N . GLU A 1 182 ? 11.981 11.286 -12.459 1.00 97.56 182 GLU A N 1
ATOM 1452 C CA . GLU A 1 182 ? 12.569 11.669 -13.748 1.00 97.56 182 GLU A CA 1
ATOM 1453 C C . GLU A 1 182 ? 12.827 13.178 -13.805 1.00 97.56 182 GLU A C 1
ATOM 1455 O O . GLU A 1 182 ? 13.865 13.623 -14.297 1.00 97.56 182 GLU A O 1
ATOM 1460 N N . ARG A 1 183 ? 11.902 13.982 -13.262 1.00 97.94 183 ARG A N 1
ATOM 1461 C CA . ARG A 1 183 ? 12.053 15.438 -13.182 1.00 97.94 183 ARG A CA 1
ATOM 1462 C C . ARG A 1 183 ? 13.099 15.868 -12.153 1.00 97.94 183 ARG A C 1
ATOM 1464 O O . ARG A 1 183 ? 13.741 16.899 -12.357 1.00 97.94 183 ARG A O 1
ATOM 1471 N N . PHE A 1 184 ? 13.269 15.100 -11.078 1.00 98.31 184 PHE A N 1
ATOM 1472 C CA . PHE A 1 184 ? 14.198 15.384 -9.983 1.00 98.31 184 PHE A CA 1
ATOM 1473 C C . PHE A 1 184 ? 15.143 14.195 -9.715 1.00 98.31 184 PHE A C 1
ATOM 1475 O O . PHE A 1 184 ? 14.996 13.518 -8.693 1.00 98.31 184 PHE A O 1
ATOM 1482 N N . PRO A 1 185 ? 16.151 13.950 -10.578 1.00 98.25 185 PRO A N 1
ATOM 1483 C CA . PRO A 1 185 ? 17.035 12.787 -10.449 1.00 98.25 185 PRO A CA 1
ATOM 1484 C C . PRO A 1 185 ? 17.767 12.703 -9.105 1.00 98.25 185 PRO A C 1
ATOM 1486 O O . PRO A 1 185 ? 17.894 11.621 -8.540 1.00 98.25 185 PRO A O 1
ATOM 1489 N N . SER A 1 186 ? 18.163 13.843 -8.531 1.00 98.12 186 SER A N 1
ATOM 1490 C CA . SER A 1 186 ? 18.806 13.894 -7.211 1.00 98.12 186 SER A CA 1
ATOM 1491 C C . SER A 1 186 ? 17.903 13.386 -6.082 1.00 98.12 186 SER A C 1
ATOM 1493 O O . SER A 1 186 ? 18.393 12.805 -5.117 1.00 98.12 186 SER A O 1
ATOM 1495 N N . ALA A 1 187 ? 16.582 13.554 -6.197 1.00 98.06 187 ALA A N 1
ATOM 1496 C CA . ALA A 1 187 ? 15.636 12.985 -5.242 1.00 98.06 187 ALA A CA 1
ATOM 1497 C C . ALA A 1 187 ? 15.552 11.458 -5.379 1.00 98.06 187 ALA A C 1
ATOM 1499 O O . ALA A 1 187 ? 15.363 10.772 -4.377 1.00 98.06 187 ALA A O 1
ATOM 1500 N N . ALA A 1 188 ? 15.711 10.928 -6.597 1.00 97.62 188 ALA A N 1
ATOM 1501 C CA . ALA A 1 188 ? 15.741 9.489 -6.846 1.00 97.62 188 ALA A CA 1
ATOM 1502 C C . ALA A 1 188 ? 17.006 8.867 -6.246 1.00 97.62 188 ALA A C 1
ATOM 1504 O O . ALA A 1 188 ? 16.926 7.885 -5.514 1.00 97.62 188 ALA A O 1
ATOM 1505 N N . GLU A 1 189 ? 18.161 9.486 -6.497 1.00 96.75 189 GLU A N 1
ATOM 1506 C CA . GLU A 1 189 ? 19.445 9.081 -5.919 1.00 96.75 189 GLU A CA 1
ATOM 1507 C C . GLU A 1 189 ? 19.416 9.137 -4.393 1.00 96.75 189 GLU A C 1
ATOM 1509 O O . GLU A 1 189 ? 19.817 8.179 -3.737 1.00 96.75 189 GLU A O 1
ATOM 1514 N N . TRP A 1 190 ? 18.889 10.225 -3.820 1.00 97.25 190 TRP A N 1
ATOM 1515 C CA . TRP A 1 190 ? 18.728 10.347 -2.375 1.00 97.25 190 TRP A CA 1
ATOM 1516 C C . TRP A 1 190 ? 17.821 9.250 -1.813 1.00 97.25 190 TRP A C 1
ATOM 1518 O O . TRP A 1 190 ? 18.191 8.610 -0.833 1.00 97.25 190 TRP A O 1
ATOM 1528 N N . ALA A 1 191 ? 16.667 8.999 -2.442 1.00 95.25 191 ALA A N 1
ATOM 1529 C CA . ALA A 1 191 ? 15.732 7.975 -1.990 1.00 95.25 191 ALA A CA 1
ATOM 1530 C C . ALA A 1 191 ? 16.375 6.583 -2.020 1.00 95.25 191 ALA A C 1
ATOM 1532 O O . ALA A 1 191 ? 16.314 5.867 -1.030 1.00 95.25 191 ALA A O 1
ATOM 1533 N N . LEU A 1 192 ? 17.047 6.215 -3.113 1.00 95.25 192 LEU A N 1
ATOM 1534 C CA . LEU A 1 192 ? 17.721 4.918 -3.224 1.00 95.25 192 LEU A CA 1
ATOM 1535 C C . LEU A 1 192 ? 18.901 4.796 -2.249 1.00 95.25 192 LEU A C 1
ATOM 1537 O O . LEU A 1 192 ? 19.066 3.757 -1.617 1.00 95.25 192 LEU A O 1
ATOM 1541 N N . SER A 1 193 ? 19.684 5.863 -2.078 1.00 95.50 193 SER A N 1
ATOM 1542 C CA . SER A 1 193 ? 20.805 5.909 -1.133 1.00 95.50 193 SER A CA 1
ATOM 1543 C C . SER A 1 193 ? 20.343 5.766 0.319 1.00 95.50 193 SER A C 1
ATOM 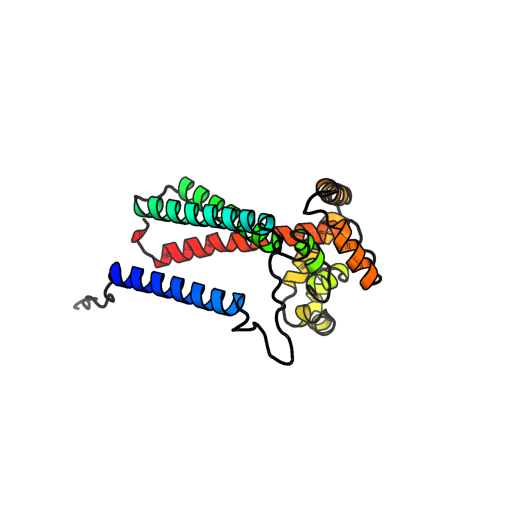1545 O O . SER A 1 193 ? 20.917 4.985 1.073 1.00 95.50 193 SER A O 1
ATOM 1547 N N . ALA A 1 194 ? 19.254 6.440 0.704 1.00 94.38 194 ALA A N 1
ATOM 1548 C CA . ALA A 1 194 ? 18.681 6.352 2.048 1.00 94.38 194 ALA A CA 1
ATOM 1549 C C . ALA A 1 194 ? 18.199 4.937 2.411 1.00 94.38 194 ALA A C 1
ATOM 1551 O O . ALA A 1 194 ? 18.063 4.612 3.590 1.00 94.38 194 ALA A O 1
ATOM 1552 N N . LEU A 1 195 ? 17.936 4.102 1.404 1.00 92.12 195 LEU A N 1
ATOM 1553 C CA . LEU A 1 195 ? 17.471 2.727 1.572 1.00 92.12 195 LEU A CA 1
ATOM 1554 C C . LEU A 1 195 ? 18.584 1.706 1.464 1.00 92.12 195 LEU A C 1
ATOM 1556 O O . LEU A 1 195 ? 18.363 0.550 1.829 1.00 92.12 195 LEU A O 1
ATOM 1560 N N . HIS A 1 196 ? 19.750 2.114 0.977 1.00 93.44 196 HIS A N 1
ATOM 1561 C CA . HIS A 1 196 ? 20.838 1.202 0.715 1.00 93.44 196 HIS A CA 1
ATOM 1562 C C . HIS A 1 196 ? 21.266 0.468 1.992 1.00 93.44 196 HIS A C 1
ATOM 1564 O O . HIS A 1 196 ? 21.503 1.081 3.033 1.00 93.44 196 HIS A O 1
ATOM 1570 N N . GLY A 1 197 ? 21.326 -0.863 1.923 1.00 88.69 197 GLY A N 1
ATOM 1571 C CA . GLY A 1 197 ? 21.673 -1.722 3.059 1.00 88.69 197 GLY A CA 1
ATOM 1572 C C . GLY A 1 197 ? 20.592 -1.850 4.141 1.00 88.69 197 GLY A C 1
ATOM 1573 O O . GLY A 1 197 ? 20.813 -2.534 5.140 1.00 88.69 197 GLY A O 1
ATOM 1574 N N . SER A 1 198 ? 19.422 -1.228 3.969 1.00 89.69 198 SER A N 1
ATOM 1575 C CA . SER A 1 198 ? 18.277 -1.404 4.868 1.00 89.69 198 SER A CA 1
ATOM 1576 C C . SER A 1 198 ? 17.406 -2.597 4.452 1.00 89.69 198 SER A C 1
ATOM 1578 O O . SER A 1 198 ? 17.485 -3.083 3.325 1.00 89.69 198 SER A O 1
ATOM 1580 N N . SER A 1 199 ? 16.474 -3.013 5.317 1.00 84.56 199 SER A N 1
ATOM 1581 C CA . SER A 1 199 ? 15.423 -3.989 4.963 1.00 84.56 199 SER A CA 1
ATOM 1582 C C . SER A 1 199 ? 14.458 -3.494 3.874 1.00 84.56 199 SER A C 1
ATOM 1584 O O . SER A 1 199 ? 13.584 -4.237 3.445 1.00 84.56 199 SER A O 1
ATOM 1586 N N . PHE A 1 200 ? 14.592 -2.237 3.447 1.00 83.88 200 PHE A N 1
ATOM 1587 C CA . PHE A 1 200 ? 13.829 -1.631 2.364 1.00 83.88 200 PHE A CA 1
ATOM 1588 C C . PHE A 1 200 ? 14.655 -1.458 1.079 1.00 83.88 200 PHE A C 1
ATOM 1590 O O . PHE A 1 200 ? 14.123 -0.899 0.121 1.00 83.88 200 PHE A O 1
ATOM 1597 N N . ASP A 1 201 ? 15.920 -1.902 1.037 1.00 88.75 201 A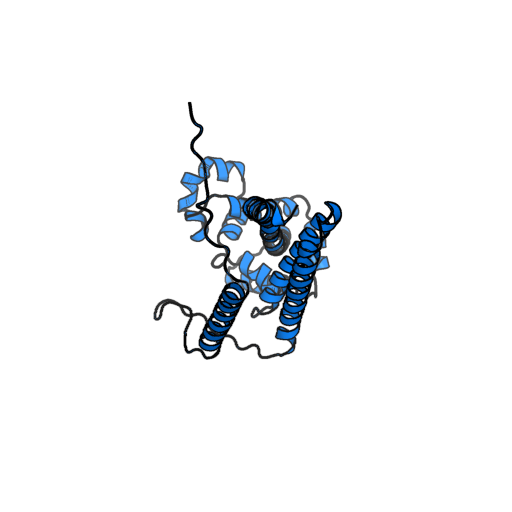SP A N 1
ATOM 1598 C CA . ASP A 1 201 ? 16.789 -1.754 -0.139 1.00 88.75 201 ASP A CA 1
ATOM 1599 C C . ASP A 1 201 ? 16.192 -2.494 -1.352 1.00 88.75 201 ASP A C 1
ATOM 1601 O O . ASP A 1 201 ? 16.104 -3.726 -1.347 1.00 88.75 201 ASP A O 1
ATOM 1605 N N . PRO A 1 202 ? 15.765 -1.800 -2.419 1.00 84.69 202 PRO A N 1
ATOM 1606 C CA . PRO A 1 202 ? 15.137 -2.468 -3.548 1.00 84.69 202 PRO A CA 1
ATOM 1607 C C . PRO A 1 202 ? 16.152 -3.190 -4.456 1.00 84.69 202 PRO A C 1
ATOM 1609 O O . PRO A 1 202 ? 15.729 -3.941 -5.333 1.00 84.69 202 PRO A O 1
ATOM 1612 N N . ALA A 1 203 ? 17.468 -2.998 -4.285 1.00 86.56 203 ALA A N 1
ATOM 1613 C CA . ALA A 1 203 ? 18.480 -3.411 -5.260 1.00 86.56 203 ALA A CA 1
ATOM 1614 C C . ALA A 1 203 ? 18.461 -4.914 -5.585 1.00 86.56 203 ALA A C 1
ATOM 1616 O O . ALA A 1 203 ? 18.456 -5.283 -6.760 1.00 86.56 203 ALA A O 1
ATOM 1617 N N . GLY A 1 204 ? 18.410 -5.777 -4.566 1.00 86.12 204 GLY A N 1
ATOM 1618 C CA . GLY A 1 204 ? 18.434 -7.234 -4.745 1.00 86.12 204 GLY A CA 1
ATOM 1619 C C . GLY A 1 204 ? 17.240 -7.771 -5.549 1.00 86.12 204 GLY A C 1
ATOM 1620 O O . GLY A 1 204 ? 17.438 -8.364 -6.612 1.00 86.12 204 GLY A O 1
ATOM 1621 N N . PRO A 1 205 ? 15.992 -7.559 -5.091 1.00 85.62 205 PRO A N 1
ATOM 1622 C CA . PRO A 1 205 ? 14.816 -8.018 -5.824 1.00 85.62 205 PRO A CA 1
ATOM 1623 C C . PRO A 1 205 ? 14.662 -7.359 -7.191 1.00 85.62 205 PRO A C 1
ATOM 1625 O O . PRO A 1 205 ? 14.276 -8.039 -8.139 1.00 85.62 205 PRO A O 1
ATOM 1628 N N . VAL A 1 206 ? 14.977 -6.062 -7.312 1.00 89.12 206 VAL A N 1
ATOM 1629 C CA . VAL A 1 206 ? 14.920 -5.370 -8.604 1.00 89.12 206 VAL A CA 1
ATOM 1630 C C . VAL A 1 206 ? 15.861 -6.032 -9.599 1.00 89.12 206 VAL A C 1
ATOM 1632 O O . VAL A 1 206 ? 15.411 -6.355 -10.689 1.00 89.12 206 VAL A O 1
ATOM 1635 N N . ALA A 1 207 ? 17.116 -6.301 -9.228 1.00 90.75 207 ALA A N 1
ATOM 1636 C CA . ALA A 1 207 ? 18.083 -6.928 -10.129 1.00 90.75 207 ALA A CA 1
ATOM 1637 C C . ALA A 1 207 ? 17.592 -8.287 -10.653 1.00 90.75 207 ALA A C 1
ATOM 1639 O O . ALA A 1 207 ? 17.704 -8.573 -11.843 1.00 90.75 207 ALA A O 1
ATOM 1640 N N . LYS A 1 208 ? 16.971 -9.099 -9.788 1.00 90.31 208 LYS A N 1
ATOM 1641 C CA . LYS A 1 208 ? 16.383 -10.382 -10.193 1.00 90.31 208 LYS A CA 1
ATOM 1642 C C . LYS A 1 208 ? 15.223 -10.201 -11.175 1.00 90.31 208 LYS A C 1
ATOM 1644 O O . LYS A 1 208 ? 15.091 -10.966 -12.124 1.00 90.31 208 LYS A O 1
ATOM 1649 N N . VAL A 1 209 ? 14.369 -9.203 -10.956 1.00 91.38 209 VAL A N 1
ATOM 1650 C CA . VAL A 1 209 ? 13.272 -8.899 -11.883 1.00 91.38 209 VAL A CA 1
ATOM 1651 C C . VAL A 1 209 ? 13.812 -8.362 -13.216 1.00 91.38 209 VAL A C 1
ATOM 1653 O O . VAL A 1 209 ? 13.322 -8.767 -14.266 1.00 91.38 209 VAL A O 1
ATOM 1656 N N . GLU A 1 210 ? 14.838 -7.507 -13.193 1.00 93.81 210 GLU A N 1
ATOM 1657 C CA . GLU A 1 210 ? 15.514 -6.994 -14.395 1.00 93.81 210 GLU A CA 1
ATOM 1658 C C . GLU A 1 210 ? 16.088 -8.129 -15.250 1.00 93.81 210 GLU A C 1
ATOM 1660 O O . GLU A 1 210 ? 15.889 -8.147 -16.465 1.00 93.81 210 GLU A O 1
ATOM 1665 N N . GLU A 1 211 ? 16.740 -9.102 -14.607 1.00 94.25 211 GLU A N 1
ATOM 1666 C CA . GLU A 1 211 ? 17.278 -10.303 -15.251 1.00 94.25 211 GLU A CA 1
ATOM 1667 C C . GLU A 1 211 ? 16.172 -11.124 -15.925 1.00 94.25 211 GLU A C 1
ATOM 1669 O O . GLU A 1 211 ? 16.246 -11.399 -17.121 1.00 94.25 211 GLU A O 1
ATOM 1674 N N . VAL A 1 212 ? 15.114 -11.474 -15.183 1.00 92.38 212 VAL A N 1
ATOM 1675 C CA . VAL A 1 212 ? 14.027 -12.319 -15.707 1.00 92.38 212 VAL A CA 1
ATOM 1676 C C . VAL A 1 212 ? 13.276 -11.629 -16.848 1.00 92.38 212 VAL A C 1
ATOM 1678 O O . VAL A 1 212 ? 12.847 -12.287 -17.795 1.00 92.38 212 VAL A O 1
ATOM 1681 N N . MET A 1 213 ? 13.106 -10.309 -16.775 1.00 90.88 213 MET A N 1
ATOM 1682 C CA . MET A 1 213 ? 12.398 -9.548 -17.806 1.00 90.88 213 MET A CA 1
ATOM 1683 C C . MET A 1 213 ? 13.279 -9.100 -18.967 1.00 90.88 213 MET A C 1
ATOM 1685 O O . MET A 1 213 ? 12.744 -8.584 -19.949 1.00 90.88 213 MET A O 1
ATOM 1689 N N . ASN A 1 214 ? 14.601 -9.254 -18.860 1.00 94.44 214 ASN A N 1
ATOM 1690 C CA . ASN A 1 214 ? 15.562 -8.646 -19.776 1.00 94.44 214 ASN A CA 1
ATOM 1691 C C . ASN A 1 214 ? 15.283 -7.139 -19.985 1.00 94.44 214 ASN A C 1
ATOM 1693 O O . ASN A 1 214 ? 15.240 -6.636 -21.109 1.00 94.44 214 ASN A O 1
ATOM 1697 N N . TYR A 1 215 ? 15.027 -6.426 -18.884 1.00 93.56 215 TYR A N 1
ATOM 1698 C CA . TYR A 1 215 ? 14.696 -4.999 -18.867 1.00 93.56 215 TYR A CA 1
ATOM 1699 C C . TYR A 1 215 ? 15.453 -4.311 -17.738 1.00 93.56 215 TYR A C 1
ATOM 1701 O O . TYR A 1 215 ? 15.406 -4.777 -16.607 1.00 93.56 215 TYR A O 1
ATOM 1709 N N . THR A 1 216 ? 16.108 -3.185 -18.012 1.00 95.94 216 THR A N 1
ATOM 1710 C CA . THR A 1 216 ? 16.795 -2.395 -16.980 1.00 95.94 216 THR A CA 1
ATOM 1711 C C . THR A 1 216 ? 15.940 -1.199 -16.587 1.00 95.94 216 THR A C 1
ATOM 1713 O O . THR A 1 216 ? 15.674 -0.323 -17.411 1.00 95.94 216 THR A O 1
ATOM 1716 N N . PHE A 1 217 ? 15.539 -1.139 -15.320 1.00 96.00 217 PHE A N 1
ATOM 1717 C CA . PHE A 1 217 ? 14.808 -0.004 -14.779 1.00 96.00 217 PHE A CA 1
ATOM 1718 C C . PHE A 1 217 ? 15.740 1.187 -14.557 1.00 96.00 217 PHE A C 1
ATOM 1720 O O . PHE A 1 217 ? 16.864 1.059 -14.064 1.00 96.00 217 PHE A O 1
ATOM 1727 N N . THR A 1 218 ? 15.244 2.384 -14.852 1.00 96.75 218 THR A N 1
ATOM 1728 C CA . THR A 1 218 ? 15.955 3.623 -14.523 1.00 96.75 218 THR A CA 1
ATOM 1729 C C . THR A 1 218 ? 15.946 3.867 -13.006 1.00 96.75 218 THR A C 1
ATOM 1731 O O . THR A 1 218 ? 15.051 3.380 -12.308 1.00 96.75 218 THR A O 1
ATOM 1734 N N . PRO A 1 219 ? 16.881 4.662 -12.451 1.00 96.38 219 PRO A N 1
ATOM 1735 C CA . PRO A 1 219 ? 16.833 5.047 -11.038 1.00 96.38 219 PRO A CA 1
ATOM 1736 C C . PRO A 1 219 ? 15.495 5.680 -10.632 1.00 96.38 219 PRO A C 1
ATOM 1738 O O . PRO A 1 219 ? 14.982 5.401 -9.550 1.00 96.38 219 PRO A O 1
ATOM 1741 N N . ALA A 1 220 ? 14.890 6.470 -11.525 1.00 97.06 220 ALA A N 1
ATOM 1742 C CA . ALA A 1 220 ? 13.591 7.088 -11.290 1.00 97.06 220 ALA A CA 1
ATOM 1743 C C . ALA A 1 220 ? 12.459 6.064 -11.166 1.00 97.06 220 ALA A C 1
ATOM 1745 O O . ALA A 1 220 ? 11.624 6.184 -10.274 1.00 97.06 220 ALA A O 1
ATOM 1746 N N . GLN A 1 221 ? 12.465 5.028 -12.005 1.00 96.75 221 GLN A N 1
ATOM 1747 C CA . GLN A 1 221 ? 11.523 3.915 -11.915 1.00 96.75 221 GLN A CA 1
ATOM 1748 C C . GLN A 1 221 ? 11.734 3.120 -10.616 1.00 96.75 221 GLN A C 1
ATOM 1750 O O . GLN A 1 221 ? 10.785 2.868 -9.882 1.00 96.75 221 GLN A O 1
ATOM 1755 N N . LYS A 1 222 ? 12.982 2.785 -10.259 1.00 95.75 222 LYS A N 1
ATOM 1756 C CA . LYS A 1 222 ? 13.281 2.064 -9.004 1.00 95.75 222 LYS A CA 1
ATOM 1757 C C . LYS A 1 222 ? 12.792 2.842 -7.774 1.00 95.75 222 LYS A C 1
ATOM 1759 O O . LYS A 1 222 ? 12.102 2.279 -6.925 1.00 95.75 222 LYS A O 1
ATOM 1764 N N . ALA A 1 223 ? 13.091 4.141 -7.711 1.00 96.12 223 ALA A N 1
ATOM 1765 C CA . ALA A 1 223 ? 12.616 5.022 -6.646 1.00 96.12 223 ALA A CA 1
ATOM 1766 C C . ALA A 1 223 ? 11.085 5.172 -6.667 1.00 96.12 223 ALA A C 1
ATOM 1768 O O . ALA A 1 223 ? 10.439 5.102 -5.624 1.00 96.12 223 ALA A O 1
ATOM 1769 N N . GLY A 1 224 ? 10.489 5.323 -7.853 1.00 96.50 224 GLY A N 1
ATOM 1770 C CA . GLY A 1 224 ? 9.049 5.477 -8.030 1.00 96.50 224 GLY A CA 1
ATOM 1771 C C . GLY A 1 224 ? 8.260 4.254 -7.574 1.00 96.50 224 GLY A C 1
ATOM 1772 O O . GLY A 1 224 ? 7.297 4.397 -6.820 1.00 96.50 224 GLY A O 1
ATOM 1773 N N . ALA A 1 225 ? 8.706 3.052 -7.944 1.00 95.44 225 ALA A N 1
ATOM 1774 C CA . ALA A 1 225 ? 8.124 1.795 -7.485 1.00 95.44 225 ALA A CA 1
ATOM 1775 C C . ALA A 1 225 ? 8.148 1.677 -5.959 1.00 95.44 225 ALA A C 1
ATOM 1777 O O . ALA A 1 225 ? 7.133 1.350 -5.339 1.00 95.44 225 ALA A O 1
ATOM 1778 N N . TRP A 1 226 ? 9.291 1.970 -5.340 1.00 94.12 226 TRP A N 1
ATOM 1779 C CA . TRP A 1 226 ? 9.434 1.888 -3.891 1.00 94.12 226 TRP A CA 1
ATOM 1780 C C . TRP A 1 226 ? 8.534 2.899 -3.169 1.00 94.12 226 TRP A C 1
ATOM 1782 O O . TRP A 1 226 ? 7.729 2.519 -2.314 1.00 94.12 226 TRP A O 1
ATOM 1792 N N . THR A 1 227 ? 8.585 4.171 -3.573 1.00 95.75 227 THR A N 1
ATOM 1793 C CA . THR A 1 227 ? 7.776 5.235 -2.967 1.00 95.75 227 THR A CA 1
ATOM 1794 C C . THR A 1 227 ? 6.286 4.953 -3.127 1.00 95.75 227 THR A C 1
ATOM 1796 O O . THR A 1 227 ? 5.525 5.111 -2.170 1.00 95.75 227 THR A O 1
ATOM 1799 N N . ALA A 1 228 ? 5.859 4.463 -4.294 1.00 95.88 228 ALA A N 1
ATOM 1800 C CA . ALA A 1 228 ? 4.482 4.042 -4.522 1.00 95.88 228 ALA A CA 1
ATOM 1801 C C . ALA A 1 228 ? 4.066 2.891 -3.590 1.00 95.88 228 ALA A C 1
ATOM 1803 O O . ALA A 1 228 ? 2.967 2.919 -3.031 1.00 95.88 228 ALA A O 1
ATOM 1804 N N . SER A 1 229 ? 4.954 1.915 -3.373 1.00 93.19 229 SER A N 1
ATOM 1805 C CA . SER A 1 229 ? 4.676 0.742 -2.535 1.00 93.19 229 SER A CA 1
ATOM 1806 C C . SER A 1 229 ? 4.447 1.097 -1.065 1.00 93.19 229 SER A C 1
ATOM 1808 O O . SER A 1 229 ? 3.639 0.452 -0.404 1.00 93.19 229 SER A O 1
ATOM 1810 N N . ILE A 1 230 ? 5.103 2.143 -0.557 1.00 92.44 230 ILE A N 1
ATOM 1811 C CA . ILE A 1 230 ? 4.914 2.629 0.822 1.00 92.44 230 ILE A CA 1
ATOM 1812 C C . ILE A 1 230 ? 3.764 3.630 0.923 1.00 92.44 230 ILE A C 1
ATOM 1814 O O . ILE A 1 230 ? 3.035 3.654 1.920 1.00 92.44 230 ILE A O 1
ATOM 1818 N N . SER A 1 231 ? 3.573 4.439 -0.119 1.00 94.38 231 SER A N 1
ATOM 1819 C CA . SER A 1 231 ? 2.497 5.429 -0.174 1.00 94.38 231 SER A CA 1
ATOM 1820 C C . SER A 1 231 ? 1.122 4.779 -0.231 1.00 94.38 231 SER A C 1
ATOM 1822 O O . SER A 1 231 ? 0.164 5.337 0.297 1.00 94.38 231 SER A O 1
ATOM 1824 N N . LEU A 1 232 ? 1.001 3.602 -0.845 1.00 93.19 232 LEU A N 1
ATOM 1825 C CA . LEU A 1 232 ? -0.283 2.930 -1.003 1.00 93.19 232 LEU A CA 1
ATOM 1826 C C . LEU A 1 232 ? -0.897 2.491 0.353 1.00 93.19 232 LEU A C 1
ATOM 1828 O O . LEU A 1 232 ? -2.035 2.876 0.629 1.00 93.19 232 LEU A O 1
ATOM 1832 N N . PRO A 1 233 ? -0.170 1.809 1.261 1.00 91.69 233 PRO A N 1
ATOM 1833 C CA . PRO A 1 233 ? -0.588 1.588 2.651 1.00 91.69 233 PRO A CA 1
ATOM 1834 C C . PRO A 1 233 ? -0.987 2.861 3.407 1.00 91.69 233 PRO A C 1
ATOM 1836 O O . PRO A 1 233 ? -1.976 2.863 4.146 1.00 91.69 233 PRO A O 1
ATOM 1839 N N . LEU A 1 234 ? -0.251 3.963 3.208 1.00 93.31 234 LEU A N 1
ATOM 1840 C CA . LEU A 1 234 ? -0.598 5.262 3.796 1.00 93.31 234 LEU A CA 1
ATOM 1841 C C . LEU A 1 234 ? -1.932 5.772 3.240 1.00 93.31 234 LEU A C 1
ATOM 1843 O O . LEU A 1 234 ? -2.811 6.154 4.008 1.00 93.31 234 LEU A O 1
ATOM 1847 N N . ALA A 1 235 ? -2.125 5.722 1.923 1.00 93.50 235 ALA A N 1
ATOM 1848 C CA . ALA A 1 235 ? -3.370 6.128 1.281 1.00 93.50 235 ALA A CA 1
ATOM 1849 C C . ALA A 1 235 ? -4.561 5.286 1.767 1.00 93.50 235 ALA A C 1
ATOM 1851 O O . ALA A 1 235 ? -5.624 5.837 2.054 1.00 93.50 235 ALA A O 1
ATOM 1852 N N . PHE A 1 236 ? -4.381 3.975 1.960 1.00 90.81 236 PHE A N 1
ATOM 1853 C CA . PHE A 1 236 ? -5.408 3.123 2.563 1.00 90.81 236 PHE A CA 1
ATOM 1854 C C . PHE A 1 236 ? -5.740 3.529 3.998 1.00 90.81 236 PHE A C 1
ATOM 1856 O O . PHE A 1 236 ? -6.913 3.537 4.372 1.00 90.81 236 PHE A O 1
ATOM 1863 N N . GLY A 1 237 ? -4.749 3.945 4.789 1.00 91.31 237 GLY A N 1
ATOM 1864 C CA . GLY A 1 237 ? -4.981 4.493 6.126 1.00 91.31 237 GLY A CA 1
ATOM 1865 C C . GLY A 1 237 ? -5.910 5.713 6.128 1.00 91.31 237 GLY A C 1
ATOM 1866 O O . GLY A 1 237 ? -6.666 5.906 7.079 1.00 91.31 237 GLY A O 1
ATOM 1867 N N . LEU A 1 238 ? -5.940 6.508 5.053 1.00 92.69 238 LEU A N 1
ATOM 1868 C CA . LEU A 1 238 ? -6.829 7.673 4.958 1.00 92.69 238 LEU A C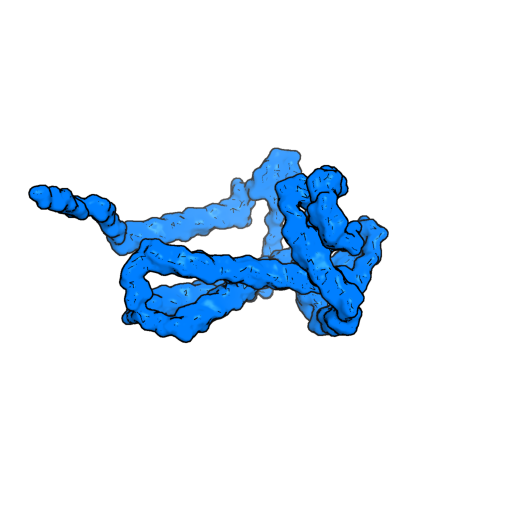A 1
ATOM 1869 C C . LEU A 1 238 ? -8.316 7.296 4.921 1.00 92.69 238 LEU A C 1
ATOM 1871 O O . LEU A 1 238 ? -9.161 8.133 5.233 1.00 92.69 238 LEU A O 1
ATOM 1875 N N . THR A 1 239 ? -8.660 6.040 4.618 1.00 93.69 239 THR A N 1
ATOM 1876 C CA . THR A 1 239 ? -10.049 5.553 4.689 1.00 93.69 239 THR A CA 1
ATOM 1877 C C . THR A 1 239 ? -10.602 5.541 6.119 1.00 93.69 239 THR A C 1
ATOM 1879 O O . THR A 1 239 ? -11.818 5.600 6.308 1.00 93.69 239 THR A O 1
ATOM 1882 N N . LEU A 1 240 ? -9.736 5.569 7.140 1.00 89.69 240 LEU A N 1
ATOM 1883 C CA . LEU A 1 240 ? -10.141 5.635 8.547 1.00 89.69 240 LEU A CA 1
ATOM 1884 C C . LEU A 1 240 ? -10.933 6.907 8.872 1.00 89.69 240 LEU A C 1
ATOM 1886 O O . LEU A 1 240 ? -11.855 6.863 9.683 1.00 89.69 240 LEU A O 1
ATOM 1890 N N . PHE A 1 241 ? -10.619 8.034 8.227 1.00 89.19 241 PHE A N 1
ATOM 1891 C CA . PHE A 1 241 ? -11.290 9.311 8.474 1.00 89.19 241 PHE A CA 1
ATOM 1892 C C . PHE A 1 241 ? -12.766 9.301 8.039 1.00 89.19 241 PHE A C 1
ATOM 1894 O O . PHE A 1 241 ? -13.626 9.545 8.890 1.00 89.19 241 PHE A O 1
ATOM 1901 N N . PRO A 1 242 ? -13.121 9.003 6.769 1.00 93.75 242 PRO A N 1
ATOM 1902 C CA . PRO A 1 242 ? -14.524 8.935 6.370 1.00 93.75 242 PRO A CA 1
ATOM 1903 C C . PRO A 1 242 ? -15.281 7.833 7.118 1.00 93.75 242 PRO A C 1
ATOM 1905 O O . PRO A 1 242 ? -16.435 8.054 7.483 1.00 93.75 242 PRO A O 1
ATOM 1908 N N . LEU A 1 243 ? -14.642 6.695 7.424 1.00 88.44 243 LEU A N 1
ATOM 1909 C CA . LEU A 1 243 ? -15.253 5.643 8.243 1.00 88.44 243 LEU A CA 1
ATOM 1910 C C . LEU A 1 243 ? -15.568 6.127 9.660 1.00 88.44 243 LEU A C 1
ATOM 1912 O O . LEU A 1 243 ? -16.665 5.878 10.157 1.00 88.44 243 LEU A O 1
ATOM 1916 N N . TYR A 1 244 ? -14.656 6.867 10.292 1.00 86.50 244 TYR A N 1
ATOM 1917 C CA . TYR A 1 244 ? -14.895 7.482 11.594 1.00 86.50 244 TYR A CA 1
ATOM 1918 C C . TYR A 1 244 ? -16.085 8.449 11.554 1.00 86.50 244 TYR A C 1
ATOM 1920 O O . TYR A 1 244 ? -16.986 8.353 12.389 1.00 86.50 244 TYR A O 1
ATOM 1928 N N . TYR A 1 245 ? -16.133 9.358 10.574 1.00 86.38 245 TYR A N 1
ATOM 1929 C CA . TYR A 1 245 ? -17.238 10.316 10.457 1.00 86.38 245 TYR A CA 1
ATOM 1930 C C . TYR A 1 245 ? -18.576 9.631 10.170 1.00 86.38 245 TYR A C 1
ATOM 1932 O O . TYR A 1 245 ? -19.600 10.022 10.738 1.00 86.38 245 TYR A O 1
ATOM 1940 N N . LEU A 1 246 ? -18.574 8.588 9.337 1.00 87.44 246 LEU A N 1
ATOM 1941 C CA . LEU A 1 246 ? -19.756 7.778 9.068 1.00 87.44 246 LEU A CA 1
ATOM 1942 C C . LEU A 1 246 ? -20.231 7.057 10.335 1.00 87.44 246 LEU A C 1
ATOM 1944 O O . LEU A 1 246 ? -21.400 7.176 10.699 1.00 87.44 246 LEU A O 1
ATOM 1948 N N . ALA A 1 247 ? -19.329 6.376 11.046 1.00 83.6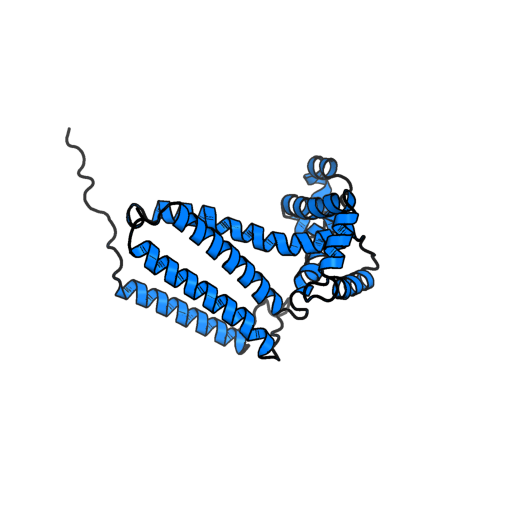9 247 ALA A N 1
ATOM 1949 C CA . ALA A 1 247 ? -19.639 5.673 12.288 1.00 83.69 247 ALA A CA 1
ATOM 1950 C C . ALA A 1 247 ? -20.188 6.627 13.356 1.00 83.69 247 ALA A C 1
ATOM 1952 O O . ALA A 1 247 ? -21.206 6.339 13.984 1.00 83.69 247 ALA A O 1
ATOM 1953 N N . ARG A 1 248 ? -19.573 7.806 13.505 1.00 80.38 248 ARG A N 1
ATOM 1954 C CA . ARG A 1 248 ? -20.044 8.855 14.415 1.00 80.38 248 ARG A CA 1
ATOM 1955 C C . ARG A 1 248 ? -21.448 9.342 14.051 1.00 80.38 248 ARG A C 1
ATOM 1957 O O . ARG A 1 248 ? -22.268 9.530 14.943 1.00 80.38 248 ARG A O 1
ATOM 1964 N N . ARG A 1 249 ? -21.745 9.531 12.760 1.00 83.44 249 ARG A N 1
ATOM 1965 C CA . ARG A 1 249 ? -23.079 9.948 12.294 1.00 83.44 249 ARG A CA 1
ATOM 1966 C C . ARG A 1 249 ? -24.142 8.881 12.570 1.00 83.44 249 ARG A C 1
ATOM 1968 O O . ARG A 1 249 ? -25.253 9.230 12.955 1.00 83.44 249 ARG A O 1
ATOM 1975 N N . LEU A 1 250 ? -23.805 7.605 12.386 1.00 81.19 250 LEU A N 1
ATOM 1976 C CA . LEU A 1 250 ? -24.722 6.478 12.589 1.00 81.19 250 LEU A CA 1
ATOM 1977 C C . LEU A 1 250 ? -24.965 6.156 14.071 1.00 81.19 250 LEU A C 1
ATOM 1979 O O . LEU A 1 250 ? -26.074 5.781 14.438 1.00 81.19 250 LEU A O 1
ATOM 1983 N N . ALA A 1 251 ? -23.958 6.331 14.931 1.00 76.31 251 ALA A N 1
ATOM 1984 C CA . ALA A 1 251 ? -24.074 6.080 16.369 1.00 76.31 251 ALA A CA 1
ATOM 1985 C C . ALA A 1 251 ? -24.961 7.106 17.110 1.00 76.31 251 ALA A C 1
ATOM 1987 O O . ALA A 1 251 ? -25.344 6.878 18.261 1.00 76.31 251 ALA A O 1
ATOM 1988 N N . GLY A 1 252 ? -25.320 8.221 16.463 1.00 66.12 252 GLY A N 1
ATOM 1989 C CA . GLY A 1 252 ? -26.144 9.276 17.053 1.00 66.12 252 GLY A CA 1
ATOM 1990 C C . GLY A 1 252 ? -25.458 9.997 18.228 1.00 66.12 252 GLY A C 1
ATOM 1991 O O . GLY A 1 252 ? -24.235 9.946 18.359 1.00 66.12 252 GLY A O 1
ATOM 1992 N N . PRO A 1 253 ? -26.223 10.662 19.119 1.00 55.03 253 PRO A N 1
ATOM 1993 C CA . PRO A 1 253 ? -25.689 11.431 20.252 1.00 55.03 253 PRO A CA 1
ATOM 1994 C C . PRO A 1 253 ? -24.939 10.618 21.322 1.00 55.03 253 PRO A C 1
ATOM 1996 O O . PRO A 1 253 ? -24.511 11.189 22.310 1.00 55.03 253 PRO A O 1
ATOM 1999 N N . LEU A 1 254 ? -24.772 9.299 21.170 1.00 51.25 254 LEU A N 1
ATOM 2000 C CA . LEU A 1 254 ? -24.058 8.451 22.140 1.00 51.25 254 LEU A CA 1
ATOM 2001 C C . LEU A 1 254 ? -22.539 8.720 22.200 1.00 51.25 254 LEU A C 1
ATOM 2003 O O . LEU A 1 254 ? -21.855 8.127 23.028 1.00 51.25 254 LEU A O 1
ATOM 2007 N N . LEU A 1 255 ? -22.026 9.585 21.320 1.00 45.03 255 LEU A N 1
ATOM 2008 C CA . LEU A 1 255 ? -20.623 10.004 21.222 1.00 45.03 255 LEU A CA 1
ATOM 2009 C C . LEU A 1 255 ? -20.450 11.539 21.250 1.00 45.03 255 LEU A C 1
ATOM 2011 O O . LEU A 1 255 ? -19.372 12.029 20.906 1.00 45.03 255 LEU A O 1
ATOM 2015 N N . ALA A 1 256 ? -21.510 12.291 21.570 1.00 37.97 256 ALA A N 1
ATOM 2016 C CA . ALA A 1 256 ? -21.474 13.743 21.766 1.00 37.97 256 ALA A CA 1
ATOM 2017 C C . ALA A 1 256 ? -21.490 14.060 23.263 1.00 37.97 256 ALA A C 1
ATOM 2019 O O . ALA A 1 256 ? -20.799 15.030 23.635 1.00 37.97 256 ALA A O 1
#